Protein 7R31 (pdb70)

InterPro domains:
  IPR002187 Nitrogen regulatory protein PII [PF00543] (6-97)
  IPR011322 Nitrogen regulatory PII-like, alpha/beta [SSF54913] (4-104)
  IPR015867 Nitrogen regulatory protein PII/ATP phosphoribosyltransferase, C-terminal [G3DSA:3.30.70.120] (1-110)

Foldseek 3Di:
DKWKKKKKKWFLVCVVVLQVLLVVLVFPDKDKDFAADDDDPQQAPVGHDDPPDGRRIMMIITTGPDPVSSVSSVCVCCVVPVNRIDMDMDIDMDDDDDD/DKWKKKKKKWFLVCVVVLVVLCVVLVFPDKDKDFAADADDPQQALPGRDDPPRGRRIMMIITGGPDPVSSVSSVVCCCVVPVNRIDIDMDIDMDDDDDDD/DKWKKKKKKWFPVCVVVLQVLLVVLVFPDKDKDFDADDDDVQLPHCVGGMMMIITTGPDVVSSVSSVVCCCVVPVVRTDMDMDIDMDDDDADPQNQHDDDDVGPD

Structure (mmCIF, N/CA/C/O backbone):
data_7R31
#
_entry.id   7R31
#
_cell.length_a   73.190
_cell.length_b   73.190
_cell.length_c   89.010
_cell.angle_alpha   90.000
_cell.angle_beta   90.000
_cell.angle_gamma   90.000
#
_symmetry.space_group_name_H-M   'P 41'
#
loop_
_entity.id
_entity.type
_entity.pdbx_description
1 polymer 'Membrane-associated protein slr1513'
2 non-polymer "ADENOSINE-5'-TRIPHOSPHATE"
3 non-polymer 'SODIUM ION'
4 non-polymer 'CHLORIDE ION'
5 non-polymer 'PENTAETHYLENE GLYCOL'
6 water water
#
loop_
_atom_site.group_PDB
_atom_site.id
_atom_site.type_symbol
_atom_site.label_atom_id
_atom_site.label_alt_id
_atom_site.label_comp_id
_atom_site.label_asym_id
_atom_site.label_entity_id
_atom_site.label_seq_id
_atom_site.pdbx_PDB_ins_code
_atom_site.Cartn_x
_atom_site.Cartn_y
_atom_site.Cartn_z
_atom_site.occupancy
_atom_site.B_iso_or_equiv
_atom_site.auth_seq_id
_atom_site.auth_comp_id
_atom_site.auth_asym_id
_atom_site.auth_atom_id
_atom_site.pdbx_PDB_model_num
ATOM 1 N N . LYS A 1 3 ? -1.861 11.272 -3.376 1.00 55.68 3 LYS A N 1
ATOM 2 C CA . LYS A 1 3 ? -0.922 11.657 -4.508 1.00 56.94 3 LYS A CA 1
ATOM 3 C C . LYS A 1 3 ? -0.560 13.207 -4.450 1.00 53.80 3 LYS A C 1
ATOM 4 O O . LYS A 1 3 ? -1.495 14.093 -4.253 1.00 40.99 3 LYS A O 1
ATOM 6 N N . PRO A 1 4 ? 0.787 13.534 -4.553 1.00 52.82 4 PRO A N 1
ATOM 7 C CA . PRO A 1 4 ? 1.432 14.878 -4.231 1.00 51.26 4 PRO A CA 1
ATOM 8 C C . PRO A 1 4 ? 1.393 16.109 -5.187 1.00 46.50 4 PRO A C 1
ATOM 9 O O . PRO A 1 4 ? 2.433 16.514 -5.728 1.00 46.33 4 PRO A O 1
ATOM 13 N N . ALA A 1 5 ? 0.287 16.850 -5.221 1.00 32.86 5 ALA A N 1
ATOM 14 C CA . ALA A 1 5 ? -0.047 17.702 -6.312 1.00 30.46 5 ALA A CA 1
ATOM 15 C C . ALA A 1 5 ? 0.258 19.210 -6.124 1.00 28.09 5 ALA A C 1
ATOM 16 O O . ALA A 1 5 ? 0.562 19.701 -5.038 1.00 29.52 5 ALA A O 1
ATOM 18 N N . ASN A 1 6 ? 0.188 19.977 -7.197 1.00 26.85 6 ASN A N 1
ATOM 19 C CA . ASN A 1 6 ? 0.289 21.390 -7.146 1.00 24.74 6 ASN A CA 1
ATOM 20 C C . ASN A 1 6 ? -1.072 21.988 -7.154 1.00 22.74 6 ASN A C 1
ATOM 21 O O . ASN A 1 6 ? -1.883 21.633 -7.976 1.00 24.23 6 ASN A O 1
ATOM 26 N N . LYS A 1 7 ? -1.309 22.942 -6.281 1.00 20.59 7 LYS A N 1
ATOM 27 C CA . LYS A 1 7 ? -2.519 23.709 -6.349 1.00 19.48 7 LYS A CA 1
ATOM 28 C C . LYS A 1 7 ? -2.145 25.093 -6.818 1.00 19.47 7 LYS A C 1
ATOM 29 O O . LYS A 1 7 ? -1.508 25.904 -6.097 1.00 20.89 7 LYS A O 1
ATOM 35 N N . LEU A 1 8 ? -2.514 25.316 -8.067 1.00 18.13 8 LEU A N 1
ATOM 36 C CA . LEU A 1 8 ? -2.207 26.589 -8.704 1.00 16.88 8 LEU A CA 1
ATOM 37 C C . LEU A 1 8 ? -3.371 27.585 -8.380 1.00 16.26 8 LEU A C 1
ATOM 38 O O . LEU A 1 8 ? -4.537 27.231 -8.504 1.00 17.57 8 LEU A O 1
ATOM 43 N N . VAL A 1 9 ? -3.044 28.775 -7.932 1.00 16.52 9 VAL A N 1
ATOM 44 C CA . VAL A 1 9 ? -4.037 29.804 -7.589 1.00 16.20 9 VAL A CA 1
ATOM 45 C C . VAL A 1 9 ? -3.802 30.995 -8.475 1.00 17.64 9 VAL A C 1
ATOM 46 O O . VAL A 1 9 ? -2.685 31.553 -8.533 1.00 18.41 9 VAL A O 1
ATOM 50 N N . ILE A 1 10 ? -4.921 31.419 -9.102 1.00 17.90 10 ILE A N 1
ATOM 51 C CA . ILE A 1 10 ? -4.941 32.624 -9.974 1.00 16.92 10 ILE A CA 1
ATOM 52 C C . ILE A 1 10 ? -5.996 33.542 -9.407 1.00 16.85 10 ILE A C 1
ATOM 53 O O . ILE A 1 10 ? -7.191 33.221 -9.373 1.00 19.68 10 ILE A O 1
ATOM 58 N N . VAL A 1 11 ? -5.541 34.735 -8.951 1.00 17.83 11 VAL A N 1
ATOM 59 C CA . VAL A 1 11 ? -6.481 35.770 -8.562 1.00 17.46 11 VAL A CA 1
ATOM 60 C C . VAL A 1 11 ? -6.431 36.835 -9.596 1.00 18.76 11 VAL A C 1
ATOM 61 O O . VAL A 1 11 ? -5.368 37.381 -9.818 1.00 21.19 11 VAL A O 1
ATOM 65 N N . THR A 1 12 ? -7.551 37.161 -10.243 1.00 19.57 12 THR A N 1
ATOM 66 C CA . THR A 1 12 ? -7.467 38.167 -11.331 1.00 20.24 12 THR A CA 1
ATOM 67 C C . THR A 1 12 ? -8.843 38.802 -11.536 1.00 21.38 12 THR A C 1
ATOM 68 O O . THR A 1 12 ? -9.781 38.557 -10.769 1.00 21.65 12 THR A O 1
ATOM 72 N N . GLU A 1 13 ? -8.968 39.728 -12.477 1.00 22.00 13 GLU A N 1
ATOM 73 C CA . GLU A 1 13 ? -10.192 40.474 -12.656 1.00 22.86 13 GLU A CA 1
ATOM 74 C C . GLU A 1 13 ? -11.296 39.563 -13.158 1.00 23.72 13 GLU A C 1
ATOM 75 O O . GLU A 1 13 ? -11.048 38.659 -13.977 1.00 24.71 13 GLU A O 1
ATOM 81 N N . LYS A 1 14 ? -12.494 39.727 -12.574 1.00 25.62 14 LYS A N 1
ATOM 82 C CA . LYS A 1 14 ? -13.588 38.840 -12.854 1.00 29.54 14 LYS A CA 1
ATOM 83 C C . LYS A 1 14 ? -13.891 38.746 -14.354 1.00 30.05 14 LYS A C 1
ATOM 84 O O . LYS A 1 14 ? -14.390 37.715 -14.854 1.00 28.53 14 LYS A O 1
ATOM 90 N N . ILE A 1 15 ? -13.688 39.862 -15.074 1.00 31.39 15 ILE A N 1
ATOM 91 C CA . ILE A 1 15 ? -13.979 39.905 -16.504 1.00 32.87 15 ILE A CA 1
ATOM 92 C C . ILE A 1 15 ? -13.195 38.835 -17.287 1.00 29.75 15 ILE A C 1
ATOM 93 O O . ILE A 1 15 ? -13.626 38.435 -18.375 1.00 32.63 15 ILE A O 1
ATOM 98 N N . LEU A 1 16 ? -12.103 38.291 -16.735 1.00 27.87 16 LEU A N 1
ATOM 99 C CA . LEU A 1 16 ? -11.334 37.295 -17.468 1.00 26.20 16 LEU A CA 1
ATOM 100 C C . LEU A 1 16 ? -11.778 35.820 -17.207 1.00 27.66 16 LEU A C 1
ATOM 101 O O . LEU A 1 16 ? -11.157 34.893 -17.698 1.00 26.74 16 LEU A O 1
ATOM 106 N N . LEU A 1 17 ? -12.881 35.614 -16.481 1.00 29.76 17 LEU A N 1
ATOM 107 C CA . LEU A 1 17 ? -13.335 34.302 -16.149 1.00 26.51 17 LEU A CA 1
ATOM 108 C C . LEU A 1 17 ? -13.244 33.330 -17.344 1.00 27.01 17 LEU A C 1
ATOM 109 O O . LEU A 1 17 ? -12.586 32.324 -17.258 1.00 25.15 17 LEU A O 1
ATOM 114 N N . LYS A 1 18 ? -13.975 33.599 -18.417 1.00 27.18 18 LYS A N 1
ATOM 115 C CA . LYS A 1 18 ? -14.137 32.648 -19.536 1.00 30.98 18 LYS A CA 1
ATOM 116 C C . LYS A 1 18 ? -12.788 32.374 -20.245 1.00 28.96 18 LYS A C 1
ATOM 117 O O . LYS A 1 18 ? -12.465 31.246 -20.591 1.00 29.17 18 LYS A O 1
ATOM 123 N N . LYS A 1 19 ? -12.031 33.423 -20.415 1.00 28.45 19 LYS A N 1
ATOM 124 C CA . LYS A 1 19 ? -10.728 33.341 -21.080 1.00 30.55 19 LYS A CA 1
ATOM 125 C C . LYS A 1 19 ? -9.754 32.469 -20.282 1.00 27.65 19 LYS A C 1
ATOM 126 O O . LYS A 1 19 ? -9.069 31.593 -20.849 1.00 28.81 19 LYS A O 1
ATOM 132 N N . ILE A 1 20 ? -9.727 32.635 -18.963 1.00 25.56 20 ILE A N 1
ATOM 133 C CA . ILE A 1 20 ? -8.806 31.812 -18.149 1.00 23.29 20 ILE A CA 1
ATOM 134 C C . ILE A 1 20 ? -9.308 30.383 -18.078 1.00 23.42 20 ILE A C 1
ATOM 135 O O . ILE A 1 20 ? -8.496 29.456 -18.112 1.00 24.13 20 ILE A O 1
ATOM 140 N N . ALA A 1 21 ? -10.613 30.175 -17.970 1.00 22.83 21 ALA A N 1
ATOM 141 C CA . ALA A 1 21 ? -11.183 28.820 -17.969 1.00 23.57 21 ALA A CA 1
ATOM 142 C C . ALA A 1 21 ? -10.748 28.107 -19.253 1.00 26.56 21 ALA A C 1
ATOM 143 O O . ALA A 1 21 ? -10.388 26.953 -19.227 1.00 26.50 21 ALA A O 1
ATOM 145 N N . LYS A 1 22 ? -10.649 28.850 -20.370 1.00 26.95 22 LYS A N 1
ATOM 146 C CA . LYS A 1 22 ? -10.302 28.175 -21.606 1.00 29.52 22 LYS A CA 1
ATOM 147 C C . LYS A 1 22 ? -8.820 27.795 -21.563 1.00 26.04 22 LYS A C 1
ATOM 148 O O . LYS A 1 22 ? -8.482 26.709 -21.979 1.00 26.35 22 LYS A O 1
ATOM 154 N N . ILE A 1 23 ? -7.977 28.687 -21.048 1.00 25.19 23 ILE A N 1
ATOM 155 C CA . ILE A 1 23 ? -6.584 28.394 -20.879 1.00 22.62 23 ILE A CA 1
ATOM 156 C C . ILE A 1 23 ? -6.406 27.108 -19.989 1.00 24.60 23 ILE A C 1
ATOM 157 O O . ILE A 1 23 ? -5.579 26.183 -20.286 1.00 22.89 23 ILE A O 1
ATOM 162 N N . ILE A 1 24 ? -7.142 27.078 -18.889 1.00 23.13 24 ILE A N 1
ATOM 163 C CA . ILE A 1 24 ? -7.054 25.930 -17.990 1.00 23.08 24 ILE A CA 1
ATOM 164 C C . ILE A 1 24 ? -7.464 24.658 -18.745 1.00 25.54 24 ILE A C 1
ATOM 165 O O . ILE A 1 24 ? -6.793 23.611 -18.695 1.00 25.35 24 ILE A O 1
ATOM 170 N N . ASP A 1 25 ? -8.584 24.693 -19.445 1.00 26.36 25 ASP A N 1
ATOM 171 C CA . ASP A 1 25 ? -9.019 23.510 -20.207 1.00 27.65 25 ASP A CA 1
ATOM 172 C C . ASP A 1 25 ? -8.026 23.085 -21.278 1.00 28.88 25 ASP A C 1
ATOM 173 O O . ASP A 1 25 ? -7.713 21.915 -21.422 1.00 29.79 25 ASP A O 1
ATOM 178 N N . GLU A 1 26 ? -7.451 24.054 -21.998 1.00 27.69 26 GLU A N 1
ATOM 179 C CA . GLU A 1 26 ? -6.444 23.694 -23.034 1.00 28.64 26 GLU A CA 1
ATOM 180 C C . GLU A 1 26 ? -5.151 23.114 -22.492 1.00 28.85 26 GLU A C 1
ATOM 181 O O . GLU A 1 26 ? -4.416 22.448 -23.239 1.00 30.48 26 GLU A O 1
ATOM 187 N N . SER A 1 27 ? -4.837 23.376 -21.232 1.00 25.72 27 SER A N 1
ATOM 188 C CA . SER A 1 27 ? -3.616 22.809 -20.584 1.00 26.75 27 SER A CA 1
ATOM 189 C C . SER A 1 27 ? -3.743 21.367 -20.273 1.00 28.52 27 SER A C 1
ATOM 190 O O . SER A 1 27 ? -2.750 20.727 -19.971 1.00 27.94 27 SER A O 1
ATOM 193 N N . GLY A 1 28 ? -4.944 20.804 -20.377 1.00 26.51 28 GLY A N 1
ATOM 194 C CA . GLY A 1 28 ? -5.171 19.390 -19.973 1.00 27.29 28 GLY A CA 1
ATOM 195 C C . GLY A 1 28 ? -5.523 19.216 -18.485 1.00 26.06 28 GLY A C 1
ATOM 196 O O . GLY A 1 28 ? -5.789 18.077 -18.067 1.00 27.33 28 GLY A O 1
ATOM 197 N N . ALA A 1 29 ? -5.734 20.312 -17.752 1.00 24.72 29 ALA A N 1
ATOM 198 C CA . ALA A 1 29 ? -6.144 20.214 -16.307 1.00 23.68 29 ALA A CA 1
ATOM 199 C C . ALA A 1 29 ? -7.490 19.569 -16.228 1.00 22.80 29 ALA A C 1
ATOM 200 O O . ALA A 1 29 ? -8.314 19.822 -17.102 1.00 24.57 29 ALA A O 1
ATOM 202 N N . LYS A 1 30 ? -7.694 18.721 -15.223 1.00 22.67 30 LYS A N 1
ATOM 203 C CA . LYS A 1 30 ? -8.875 17.936 -15.149 1.00 25.84 30 LYS A CA 1
ATOM 204 C C . LYS A 1 30 ? -10.081 18.736 -14.593 1.00 24.83 30 LYS A C 1
ATOM 205 O O . LYS A 1 30 ? -11.238 18.298 -14.707 1.00 28.33 30 LYS A O 1
ATOM 211 N N . GLY A 1 31 ? -9.828 19.885 -14.018 1.00 22.40 31 GLY A N 1
ATOM 212 C CA . GLY A 1 31 ? -10.880 20.736 -13.498 1.00 23.25 31 GLY A CA 1
ATOM 213 C C . GLY A 1 31 ? -10.345 21.954 -12.857 1.00 20.70 31 GLY A C 1
ATOM 214 O O . GLY A 1 31 ? -9.163 22.237 -12.907 1.00 21.77 31 GLY A O 1
ATOM 215 N N . TYR A 1 32 ? -11.252 22.722 -12.271 1.00 20.49 32 TYR A N 1
ATOM 216 C CA . TYR A 1 32 ? -10.873 23.931 -11.537 1.00 20.72 32 TYR A CA 1
ATOM 217 C C . TYR A 1 32 ? -12.052 24.294 -10.606 1.00 19.55 32 TYR A C 1
ATOM 218 O O . TYR A 1 32 ? -13.176 23.939 -10.849 1.00 21.39 32 TYR A O 1
ATOM 227 N N . THR A 1 33 ? -11.732 25.083 -9.566 1.00 19.03 33 THR A N 1
ATOM 228 C CA . THR A 1 33 ? -12.647 25.643 -8.648 1.00 20.14 33 THR A CA 1
ATOM 229 C C . THR A 1 33 ? -12.531 27.173 -8.713 1.00 19.91 33 THR A C 1
ATOM 230 O O . THR A 1 33 ? -11.406 27.683 -8.806 1.00 22.19 33 THR A O 1
ATOM 234 N N . VAL A 1 34 ? -13.640 27.907 -8.775 1.00 20.24 34 VAL A N 1
ATOM 235 C CA . VAL A 1 34 ? -13.532 29.367 -8.900 1.00 21.72 34 VAL A CA 1
ATOM 236 C C . VAL A 1 34 ? -14.510 30.035 -7.904 1.00 21.09 34 VAL A C 1
ATOM 237 O O . VAL A 1 34 ? -15.561 29.524 -7.624 1.00 21.71 34 VAL A O 1
ATOM 241 N N . MET A 1 35 ? -13.992 31.095 -7.279 1.00 23.77 35 MET A N 1
ATOM 242 C CA . MET A 1 35 ? -14.675 31.805 -6.139 1.00 23.91 35 MET A CA 1
ATOM 243 C C . MET A 1 35 ? -14.676 33.320 -6.642 1.00 21.81 35 MET A C 1
ATOM 244 O O . MET A 1 35 ? -13.705 33.789 -7.238 1.00 22.67 35 MET A O 1
ATOM 249 N N . ASN A 1 36 ? -15.702 34.081 -6.279 1.00 22.44 36 ASN A N 1
ATOM 250 C CA . ASN A 1 36 ? -15.623 35.530 -6.273 1.00 22.52 36 ASN A CA 1
ATOM 251 C C . ASN A 1 36 ? -14.768 36.006 -5.087 1.00 23.52 36 ASN A C 1
ATOM 252 O O . ASN A 1 36 ? -14.888 35.462 -3.981 1.00 21.73 36 ASN A O 1
ATOM 257 N N . THR A 1 37 ? -14.023 37.095 -5.303 1.00 20.54 37 THR A N 1
ATOM 258 C CA . THR A 1 37 ? -13.310 37.678 -4.222 1.00 20.51 37 THR A CA 1
ATOM 259 C C . THR A 1 37 ? -13.354 39.227 -4.334 1.00 20.24 37 THR A C 1
ATOM 260 O O . THR A 1 37 ? -13.551 39.802 -5.431 1.00 20.72 37 THR A O 1
ATOM 264 N N . GLY A 1 38 ? -13.017 39.871 -3.235 1.00 19.14 38 GLY A N 1
ATOM 265 C CA . GLY A 1 38 ? -12.477 41.218 -3.266 1.00 21.35 38 GLY A CA 1
ATOM 266 C C . GLY A 1 38 ? -10.992 41.209 -3.034 1.00 19.89 38 GLY A C 1
ATOM 267 O O . GLY A 1 38 ? -10.320 40.168 -2.936 1.00 20.21 38 GLY A O 1
ATOM 268 N N . GLY A 1 39 ? -10.429 42.384 -2.888 1.00 21.12 39 GLY A N 1
ATOM 269 C CA . GLY A 1 39 ? -9.053 42.482 -2.785 1.00 21.36 39 GLY A CA 1
ATOM 270 C C . GLY A 1 39 ? -8.500 43.869 -2.968 1.00 22.92 39 GLY A C 1
ATOM 271 O O . GLY A 1 39 ? -9.217 44.851 -3.327 1.00 23.39 39 GLY A O 1
ATOM 272 N N . LYS A 1 40 ? -7.193 43.954 -2.700 1.00 20.94 40 LYS A N 1
ATOM 273 C CA . LYS A 1 40 ? -6.313 45.110 -2.967 1.00 23.16 40 LYS A CA 1
ATOM 274 C C . LYS A 1 40 ? -4.961 44.630 -3.365 1.00 20.28 40 LYS A C 1
ATOM 275 O O . LYS A 1 40 ? -4.471 43.609 -2.797 1.00 19.80 40 LYS A O 1
ATOM 281 N N . GLY A 1 41 ? -4.295 45.357 -4.279 1.00 21.06 41 GLY A N 1
ATOM 282 C CA . GLY A 1 41 ? -2.937 45.090 -4.612 1.00 21.03 41 GLY A CA 1
ATOM 283 C C . GLY A 1 41 ? -2.092 46.319 -4.746 1.00 22.83 41 GLY A C 1
ATOM 284 O O . GLY A 1 41 ? -2.606 47.452 -4.524 1.00 24.58 41 GLY A O 1
ATOM 285 N N . SER A 1 42 ? -0.827 46.104 -5.067 1.00 23.33 42 SER A N 1
ATOM 286 C CA . SER A 1 42 ? 0.079 47.218 -5.242 1.00 25.06 42 SER A CA 1
ATOM 287 C C . SER A 1 42 ? 0.612 47.412 -6.650 1.00 26.43 42 SER A C 1
ATOM 288 O O . SER A 1 42 ? 1.357 48.405 -6.866 1.00 27.34 42 SER A O 1
ATOM 291 N N . ARG A 1 43 ? 0.227 46.612 -7.643 1.00 24.36 43 ARG A N 1
ATOM 292 C CA . ARG A 1 43 ? 0.654 46.865 -9.041 1.00 25.70 43 ARG A CA 1
ATOM 293 C C . ARG A 1 43 ? -0.058 48.084 -9.598 1.00 27.31 43 ARG A C 1
ATOM 294 O O . ARG A 1 43 ? 0.498 48.776 -10.440 1.00 26.67 43 ARG A O 1
ATOM 302 N N . ASN A 1 44 ? -1.270 48.366 -9.127 1.00 25.53 44 ASN A N 1
ATOM 303 C CA . ASN A 1 44 ? -2.017 49.574 -9.614 1.00 27.23 44 ASN A CA 1
ATOM 304 C C . ASN A 1 44 ? -2.098 49.592 -11.144 1.00 29.27 44 ASN A C 1
ATOM 305 O O . ASN A 1 44 ? -1.868 50.612 -11.819 1.00 30.50 44 ASN A O 1
ATOM 310 N N . VAL A 1 45 ? -2.491 48.442 -11.663 1.00 27.00 45 VAL A N 1
ATOM 311 C CA . VAL A 1 45 ? -2.746 48.245 -13.046 1.00 27.27 45 VAL A CA 1
ATOM 312 C C . VAL A 1 45 ? -4.245 48.257 -13.389 1.00 26.38 45 VAL A C 1
ATOM 313 O O . VAL A 1 45 ? -4.593 48.498 -14.529 1.00 29.40 45 VAL A O 1
ATOM 317 N N . ARG A 1 46 ? -5.124 47.916 -12.426 1.00 28.32 46 ARG A N 1
ATOM 318 C CA . ARG A 1 46 ? -6.535 47.675 -12.763 1.00 26.93 46 ARG A CA 1
ATOM 319 C C . ARG A 1 46 ? -7.029 49.009 -13.430 1.00 28.69 46 ARG A C 1
ATOM 320 O O . ARG A 1 46 ? -6.878 50.058 -12.836 1.00 30.23 46 ARG A O 1
ATOM 328 N N . SER A 1 47 ? -7.668 48.910 -14.586 1.00 29.59 47 SER A N 1
ATOM 329 C CA . SER A 1 47 ? -8.063 50.081 -15.328 1.00 33.83 47 SER A CA 1
ATOM 330 C C . SER A 1 47 ? -9.080 50.968 -14.565 1.00 35.25 47 SER A C 1
ATOM 331 O O . SER A 1 47 ? -9.091 52.162 -14.713 1.00 39.92 47 SER A O 1
ATOM 334 N N . SER A 1 48 ? -9.886 50.374 -13.694 1.00 36.68 48 SER A N 1
ATOM 335 C CA . SER A 1 48 ? -10.961 51.057 -12.969 1.00 37.50 48 SER A CA 1
ATOM 336 C C . SER A 1 48 ? -10.535 51.470 -11.552 1.00 39.57 48 SER A C 1
ATOM 337 O O . SER A 1 48 ? -11.370 51.987 -10.775 1.00 42.67 48 SER A O 1
ATOM 340 N N . GLY A 1 49 ? -9.254 51.284 -11.228 1.00 37.66 49 GLY A N 1
ATOM 341 C CA . GLY A 1 49 ? -8.708 51.631 -9.915 1.00 39.16 49 GLY A CA 1
ATOM 342 C C . GLY A 1 49 ? -8.957 50.571 -8.854 1.00 36.92 49 GLY A C 1
ATOM 343 O O . GLY A 1 49 ? -9.593 49.539 -9.088 1.00 36.24 49 GLY A O 1
ATOM 344 N N . GLN A 1 50 ? -8.547 50.866 -7.631 1.00 34.64 50 GLN A N 1
ATOM 345 C CA . GLN A 1 50 ? -8.770 49.921 -6.564 1.00 32.91 50 GLN A CA 1
ATOM 346 C C . GLN A 1 50 ? -10.258 49.677 -6.334 1.00 32.69 50 GLN A C 1
ATOM 347 O O . GLN A 1 50 ? -11.028 50.647 -6.252 1.00 33.61 50 GLN A O 1
ATOM 353 N N . PRO A 1 51 ? -10.667 48.423 -6.136 1.00 31.07 51 PRO A N 1
ATOM 354 C CA . PRO A 1 51 ? -12.059 48.107 -5.757 1.00 33.75 51 PRO A CA 1
ATOM 355 C C . PRO A 1 51 ? -12.477 48.638 -4.430 1.00 34.22 51 PRO A C 1
ATOM 356 O O . PRO A 1 51 ? -11.621 48.810 -3.565 1.00 32.73 51 PRO A O 1
ATOM 360 N N . ASN A 1 52 ? -13.801 48.818 -4.249 1.00 36.32 52 ASN A N 1
ATOM 361 C CA . ASN A 1 52 ? -14.368 49.250 -2.979 1.00 38.31 52 ASN A CA 1
ATOM 362 C C . ASN A 1 52 ? -14.025 48.140 -1.971 1.00 33.37 52 ASN A C 1
ATOM 363 O O . ASN A 1 52 ? -14.045 46.951 -2.291 1.00 32.52 52 ASN A O 1
ATOM 368 N N . THR A 1 53 ? -13.724 48.535 -0.734 1.00 36.58 53 THR A N 1
ATOM 369 C CA . THR A 1 53 ? -13.383 47.546 0.294 1.00 35.57 53 THR A CA 1
ATOM 370 C C . THR A 1 53 ? -14.562 46.557 0.425 1.00 35.17 53 THR A C 1
ATOM 371 O O . THR A 1 53 ? -14.329 45.412 0.670 1.00 33.41 53 THR A O 1
ATOM 375 N N . SER A 1 54 ? -15.813 46.976 0.208 1.00 35.87 54 SER A N 1
ATOM 376 C CA . SER A 1 54 ? -16.956 46.086 0.389 1.00 37.83 54 SER A CA 1
ATOM 377 C C . SER A 1 54 ? -17.245 45.249 -0.862 1.00 34.06 54 SER A C 1
ATOM 378 O O . SER A 1 54 ? -18.175 44.410 -0.830 1.00 36.28 54 SER A O 1
ATOM 381 N N . ASP A 1 55 ? -16.530 45.456 -1.972 1.00 30.89 55 ASP A N 1
ATOM 382 C CA . ASP A 1 55 ? -16.870 44.740 -3.203 1.00 31.75 55 ASP A CA 1
ATOM 383 C C . ASP A 1 55 ? -16.135 43.381 -3.211 1.00 29.49 55 ASP A C 1
ATOM 384 O O . ASP A 1 55 ? -14.930 43.324 -3.401 1.00 29.01 55 ASP A O 1
ATOM 389 N N . ILE A 1 56 ? -16.909 42.334 -2.899 1.00 29.70 56 ILE A N 1
ATOM 390 C CA . ILE A 1 56 ? -16.353 40.998 -2.823 1.00 28.70 56 ILE A CA 1
ATOM 391 C C . ILE A 1 56 ? -16.632 40.205 -4.153 1.00 29.92 56 ILE A C 1
ATOM 392 O O . ILE A 1 56 ? -16.608 38.979 -4.207 1.00 29.72 56 ILE A O 1
ATOM 397 N N . GLU A 1 57 ? -16.749 40.935 -5.259 1.00 30.00 57 GLU A N 1
ATOM 398 C CA . GLU A 1 57 ? -16.871 40.356 -6.585 1.00 30.46 57 GLU A CA 1
ATOM 399 C C . GLU A 1 57 ? -16.056 41.086 -7.625 1.00 30.87 57 GLU A C 1
ATOM 400 O O . GLU A 1 57 ? -16.321 40.878 -8.830 1.00 34.95 57 GLU A O 1
ATOM 406 N N . ALA A 1 58 ? -15.058 41.898 -7.235 1.00 28.02 58 ALA A N 1
ATOM 407 C CA . ALA A 1 58 ? -14.115 42.506 -8.184 1.00 27.97 58 ALA A CA 1
ATOM 408 C C . ALA A 1 58 ? -13.209 41.542 -8.919 1.00 25.17 58 ALA A C 1
ATOM 409 O O . ALA A 1 58 ? -12.797 41.703 -10.081 1.00 24.36 58 ALA A O 1
ATOM 411 N N . ASN A 1 59 ? -12.886 40.472 -8.217 1.00 22.24 59 ASN A N 1
ATOM 412 C CA . ASN A 1 59 ? -11.978 39.483 -8.684 1.00 21.34 59 ASN A CA 1
ATOM 413 C C . ASN A 1 59 ? -12.622 38.108 -8.760 1.00 19.72 59 ASN A C 1
ATOM 414 O O . ASN A 1 59 ? -13.666 37.838 -8.127 1.00 21.19 59 ASN A O 1
ATOM 419 N N . ILE A 1 60 ? -11.953 37.226 -9.517 1.00 22.52 60 ILE A N 1
ATOM 420 C CA . ILE A 1 60 ? -12.178 35.781 -9.359 1.00 21.80 60 ILE A CA 1
ATOM 421 C C . ILE A 1 60 ? -10.897 35.126 -8.891 1.00 21.47 60 ILE A C 1
ATOM 422 O O . ILE A 1 60 ? -9.784 35.605 -9.207 1.00 21.05 60 ILE A O 1
ATOM 427 N N . LYS A 1 61 ? -11.012 34.041 -8.113 1.00 20.28 61 LYS A N 1
ATOM 428 C CA . LYS A 1 61 ? -9.910 33.232 -7.704 1.00 18.36 61 LYS A CA 1
ATOM 429 C C . LYS A 1 61 ? -10.160 31.805 -8.246 1.00 20.26 61 LYS A C 1
ATOM 430 O O . LYS A 1 61 ? -11.143 31.228 -7.855 1.00 22.88 61 LYS A O 1
ATOM 436 N N . PHE A 1 62 ? -9.274 31.357 -9.095 1.00 18.92 62 PHE A N 1
ATOM 437 C CA . PHE A 1 62 ? -9.229 29.959 -9.541 1.00 18.53 62 PHE A CA 1
ATOM 438 C C . PHE A 1 62 ? -8.281 29.164 -8.675 1.00 17.19 62 PHE A C 1
ATOM 439 O O . PHE A 1 62 ? -7.183 29.676 -8.350 1.00 18.15 62 PHE A O 1
ATOM 447 N N . GLU A 1 63 ? -8.661 27.921 -8.343 1.00 17.59 63 GLU A N 1
ATOM 448 C CA . GLU A 1 63 ? -7.804 26.935 -7.755 1.00 18.62 63 GLU A CA 1
ATOM 449 C C . GLU A 1 63 ? -7.831 25.741 -8.696 1.00 18.95 63 GLU A C 1
ATOM 450 O O . GLU A 1 63 ? -8.901 25.190 -9.020 1.00 21.38 63 GLU A O 1
ATOM 456 N N . ILE A 1 64 ? -6.637 25.354 -9.130 1.00 18.28 64 ILE A N 1
ATOM 457 C CA . ILE A 1 64 ? -6.514 24.280 -10.108 1.00 19.54 64 ILE A CA 1
ATOM 458 C C . ILE A 1 64 ? -5.549 23.282 -9.531 1.00 19.55 64 ILE A C 1
ATOM 459 O O . ILE A 1 64 ? -4.331 23.573 -9.399 1.00 19.48 64 ILE A O 1
ATOM 464 N N . LEU A 1 65 ? -5.970 22.076 -9.256 1.00 18.68 65 LEU A N 1
ATOM 465 C CA . LEU A 1 65 ? -5.090 20.970 -8.815 1.00 20.67 65 LEU A CA 1
ATOM 466 C C . LEU A 1 65 ? -4.564 20.364 -10.080 1.00 22.75 65 LEU A C 1
ATOM 467 O O . LEU A 1 65 ? -5.337 19.788 -10.873 1.00 21.23 65 LEU A O 1
ATOM 472 N N . THR A 1 66 ? -3.259 20.466 -10.314 1.00 24.49 66 THR A N 1
ATOM 473 C CA . THR A 1 66 ? -2.750 20.049 -11.636 1.00 28.00 66 THR A CA 1
ATOM 474 C C . THR A 1 66 ? -2.106 18.709 -11.533 1.00 30.80 66 THR A C 1
ATOM 475 O O . THR A 1 66 ? -1.634 18.349 -10.447 1.00 27.92 66 THR A O 1
ATOM 479 N N . GLU A 1 67 ? -2.021 18.045 -12.698 1.00 32.71 67 GLU A N 1
ATOM 480 C CA . GLU A 1 67 ? -1.344 16.734 -12.884 1.00 39.25 67 GLU A CA 1
ATOM 481 C C . GLU A 1 67 ? 0.150 16.772 -12.606 1.00 35.79 67 GLU A C 1
ATOM 482 O O . GLU A 1 67 ? 0.674 15.924 -11.983 1.00 38.46 67 GLU A O 1
ATOM 488 N N . THR A 1 68 ? 0.790 17.841 -12.998 1.00 29.70 68 THR A N 1
ATOM 489 C CA . THR A 1 68 ? 2.203 18.046 -12.834 1.00 27.86 68 THR A CA 1
ATOM 490 C C . THR A 1 68 ? 2.483 19.509 -12.554 1.00 25.44 68 THR A C 1
ATOM 491 O O . THR A 1 68 ? 1.682 20.401 -12.751 1.00 22.65 68 THR A O 1
ATOM 495 N N . ARG A 1 69 ? 3.715 19.757 -12.162 1.00 24.69 69 ARG A N 1
ATOM 496 C CA . ARG A 1 69 ? 4.214 21.160 -12.038 1.00 22.72 69 ARG A CA 1
ATOM 497 C C . ARG A 1 69 ? 4.246 21.818 -13.405 1.00 22.54 69 ARG A C 1
ATOM 498 O O . ARG A 1 69 ? 3.916 22.973 -13.486 1.00 22.65 69 ARG A O 1
ATOM 506 N N . GLU A 1 70 ? 4.553 21.039 -14.452 1.00 23.24 70 GLU A N 1
ATOM 507 C CA . GLU A 1 70 ? 4.616 21.577 -15.855 1.00 24.70 70 GLU A CA 1
ATOM 508 C C . GLU A 1 70 ? 3.275 22.140 -16.296 1.00 23.97 70 GLU A C 1
ATOM 509 O O . GLU A 1 70 ? 3.226 23.163 -16.945 1.00 23.47 70 GLU A O 1
ATOM 515 N N . MET A 1 71 ? 2.195 21.459 -15.915 1.00 22.47 71 MET A N 1
ATOM 516 C CA . MET A 1 71 ? 0.857 21.902 -16.302 1.00 21.83 71 MET A CA 1
ATOM 517 C C . MET A 1 71 ? 0.515 23.183 -15.574 1.00 21.00 71 MET A C 1
ATOM 518 O O . MET A 1 71 ? -0.080 24.090 -16.153 1.00 21.12 71 MET A O 1
ATOM 523 N N . ALA A 1 72 ? 0.824 23.296 -14.275 1.00 19.72 72 ALA A N 1
ATOM 524 C CA . ALA A 1 72 ? 0.580 24.470 -13.516 1.00 19.02 72 ALA A CA 1
ATOM 525 C C . ALA A 1 72 ? 1.325 25.682 -14.137 1.00 20.64 72 ALA A C 1
ATOM 526 O O . ALA A 1 72 ? 0.811 26.765 -14.271 1.00 20.98 72 ALA A O 1
ATOM 528 N N . GLU A 1 73 ? 2.561 25.456 -14.453 1.00 20.50 73 GLU A N 1
ATOM 529 C CA . GLU A 1 73 ? 3.410 26.470 -15.077 1.00 22.81 73 GLU A CA 1
ATOM 530 C C . GLU A 1 73 ? 2.890 26.915 -16.431 1.00 22.98 73 GLU A C 1
ATOM 531 O O . GLU A 1 73 ? 2.961 28.148 -16.726 1.00 22.71 73 GLU A O 1
ATOM 537 N N . GLU A 1 74 ? 2.328 25.972 -17.229 1.00 22.24 74 GLU A N 1
ATOM 538 C CA . GLU A 1 74 ? 1.813 26.328 -18.544 1.00 23.03 74 GLU A CA 1
ATOM 539 C C . GLU A 1 74 ? 0.649 27.305 -18.373 1.00 22.42 74 GLU A C 1
ATOM 540 O O . GLU A 1 74 ? 0.614 28.377 -19.005 1.00 23.89 74 GLU A O 1
ATOM 546 N N . ILE A 1 75 ? -0.251 26.963 -17.449 1.00 20.11 75 ILE A N 1
ATOM 547 C CA . ILE A 1 75 ? -1.406 27.811 -17.218 1.00 20.00 75 ILE A CA 1
ATOM 548 C C . ILE A 1 75 ? -0.900 29.165 -16.757 1.00 19.19 75 ILE A C 1
ATOM 549 O O . ILE A 1 75 ? -1.397 30.203 -17.219 1.00 19.46 75 ILE A O 1
ATOM 554 N N . ALA A 1 76 ? -0.057 29.211 -15.729 1.00 19.44 76 ALA A N 1
ATOM 555 C CA . ALA A 1 76 ? 0.424 30.461 -15.137 1.00 19.22 76 ALA A CA 1
ATOM 556 C C . ALA A 1 76 ? 1.071 31.353 -16.182 1.00 19.71 76 ALA A C 1
ATOM 557 O O . ALA A 1 76 ? 0.750 32.534 -16.251 1.00 20.82 76 ALA A O 1
ATOM 559 N N . ASP A 1 77 ? 1.995 30.764 -16.958 1.00 19.76 77 ASP A N 1
ATOM 560 C CA . ASP A 1 77 ? 2.726 31.527 -17.935 1.00 19.76 77 ASP A CA 1
ATOM 561 C C . ASP A 1 77 ? 1.736 32.059 -18.967 1.00 21.76 77 ASP A C 1
ATOM 562 O O . ASP A 1 77 ? 1.829 33.249 -19.356 1.00 22.59 77 ASP A O 1
ATOM 567 N N . ARG A 1 78 ? 0.824 31.255 -19.433 1.00 20.34 78 ARG A N 1
ATOM 568 C CA . ARG A 1 78 ? -0.150 31.712 -20.429 1.00 20.91 78 ARG A CA 1
ATOM 569 C C . ARG A 1 78 ? -0.943 32.953 -19.882 1.00 21.02 78 ARG A C 1
ATOM 570 O O . ARG A 1 78 ? -1.205 33.891 -20.647 1.00 23.21 78 ARG A O 1
ATOM 578 N N . VAL A 1 79 ? -1.382 32.871 -18.648 1.00 19.72 79 VAL A N 1
ATOM 579 C CA . VAL A 1 79 ? -2.282 33.895 -18.116 1.00 19.55 79 VAL A CA 1
ATOM 580 C C . VAL A 1 79 ? -1.481 35.162 -18.009 1.00 19.97 79 VAL A C 1
ATOM 581 O O . VAL A 1 79 ? -1.918 36.234 -18.427 1.00 20.80 79 VAL A O 1
ATOM 585 N N . ALA A 1 80 ? -0.306 35.087 -17.354 1.00 19.62 80 ALA A N 1
ATOM 586 C CA . ALA A 1 80 ? 0.468 36.283 -17.091 1.00 20.22 80 ALA A CA 1
ATOM 587 C C . ALA A 1 80 ? 0.939 36.969 -18.324 1.00 20.45 80 ALA A C 1
ATOM 588 O O . ALA A 1 80 ? 0.752 38.203 -18.444 1.00 23.01 80 ALA A O 1
ATOM 590 N N . VAL A 1 81 ? 1.466 36.191 -19.242 1.00 21.72 81 VAL A N 1
ATOM 591 C CA . VAL A 1 81 ? 2.045 36.745 -20.448 1.00 23.24 81 VAL A CA 1
ATOM 592 C C . VAL A 1 81 ? 0.974 37.415 -21.261 1.00 23.35 81 VAL A C 1
ATOM 593 O O . VAL A 1 81 ? 1.237 38.401 -21.864 1.00 27.53 81 VAL A O 1
ATOM 597 N N . LYS A 1 82 ? -0.190 36.816 -21.354 1.00 23.67 82 LYS A N 1
ATOM 598 C CA . LYS A 1 82 ? -1.257 37.327 -22.228 1.00 24.89 82 LYS A CA 1
ATOM 599 C C . LYS A 1 82 ? -1.939 38.527 -21.524 1.00 25.48 82 LYS A C 1
ATOM 600 O O . LYS A 1 82 ? -2.376 39.427 -22.239 1.00 27.70 82 LYS A O 1
ATOM 606 N N . TYR A 1 83 ? -2.120 38.506 -20.209 1.00 22.02 83 TYR A N 1
ATOM 607 C CA . TYR A 1 83 ? -3.024 39.479 -19.541 1.00 22.75 83 TYR A CA 1
ATOM 608 C C . TYR A 1 83 ? -2.437 40.411 -18.498 1.00 23.12 83 TYR A C 1
ATOM 609 O O . TYR A 1 83 ? -3.007 41.469 -18.268 1.00 24.46 83 TYR A O 1
ATOM 618 N N . PHE A 1 84 ? -1.309 40.120 -17.880 1.00 22.16 84 PHE A N 1
ATOM 619 C CA . PHE A 1 84 ? -0.905 40.912 -16.680 1.00 22.02 84 PHE A CA 1
ATOM 620 C C . PHE A 1 84 ? -0.314 42.300 -16.985 1.00 23.99 84 PHE A C 1
ATOM 621 O O . PHE A 1 84 ? -0.238 43.131 -16.066 1.00 23.27 84 PHE A O 1
ATOM 629 N N . ASN A 1 85 ? -0.044 42.612 -18.235 1.00 26.19 85 ASN A N 1
ATOM 630 C CA . ASN A 1 85 ? 0.322 43.980 -18.533 1.00 25.67 85 ASN A CA 1
ATOM 631 C C . ASN A 1 85 ? -0.859 44.902 -18.377 1.00 27.63 85 ASN A C 1
ATOM 632 O O . ASN A 1 85 ? -0.683 46.100 -18.056 1.00 31.18 85 ASN A O 1
ATOM 637 N N . ASP A 1 86 ? -2.031 44.394 -18.727 1.00 26.67 86 ASP A N 1
ATOM 638 C CA . ASP A 1 86 ? -3.288 45.138 -18.812 1.00 27.60 86 ASP A CA 1
ATOM 639 C C . ASP A 1 86 ? -4.302 44.925 -17.705 1.00 27.34 86 ASP A C 1
ATOM 640 O O . ASP A 1 86 ? -5.297 45.691 -17.589 1.00 27.35 86 ASP A O 1
ATOM 645 N N . TYR A 1 87 ? -4.151 43.825 -16.972 1.00 23.86 87 TYR A N 1
ATOM 646 C CA . TYR A 1 87 ? -5.115 43.393 -16.011 1.00 23.80 87 TYR A CA 1
ATOM 647 C C . TYR A 1 87 ? -4.402 43.069 -14.692 1.00 22.92 87 TYR A C 1
ATOM 648 O O . TYR A 1 87 ? -3.316 42.503 -14.673 1.00 22.54 87 TYR A O 1
ATOM 657 N N . ALA A 1 88 ? -5.089 43.374 -13.600 1.00 22.46 88 ALA A N 1
ATOM 658 C CA . ALA A 1 88 ? -4.681 43.023 -12.254 1.00 21.22 88 ALA A CA 1
ATOM 659 C C . ALA A 1 88 ? -4.707 41.515 -12.010 1.00 21.46 88 ALA A C 1
ATOM 660 O O . ALA A 1 88 ? -5.582 40.835 -12.594 1.00 21.44 88 ALA A O 1
ATOM 662 N N . GLY A 1 89 ? -3.761 41.030 -11.187 1.00 19.68 89 GLY A N 1
ATOM 663 C CA . GLY A 1 89 ? -3.809 39.657 -10.762 1.00 18.57 89 GLY A CA 1
ATOM 664 C C . GLY A 1 89 ? -2.483 39.190 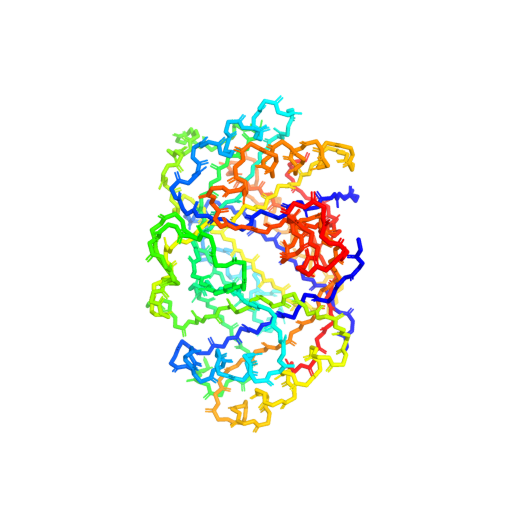-10.227 1.00 18.46 89 GLY A C 1
ATOM 665 O O . GLY A 1 89 ? -1.415 39.831 -10.466 1.00 21.34 89 GLY A O 1
ATOM 666 N N . ILE A 1 90 ? -2.550 38.061 -9.519 1.00 18.77 90 ILE A N 1
ATOM 667 C CA A ILE A 1 90 ? -1.383 37.439 -8.945 0.50 18.03 90 ILE A CA 1
ATOM 668 C CA B ILE A 1 90 ? -1.385 37.453 -8.939 0.50 18.32 90 ILE A CA 1
ATOM 669 C C . ILE A 1 90 ? -1.613 35.917 -9.127 1.00 18.27 90 ILE A C 1
ATOM 670 O O . ILE A 1 90 ? -2.748 35.474 -9.187 1.00 19.46 90 ILE A O 1
ATOM 679 N N . ILE A 1 91 ? -0.523 35.164 -9.199 1.00 17.15 91 ILE A N 1
ATOM 680 C CA . ILE A 1 91 ? -0.596 33.736 -9.384 1.00 17.33 91 ILE A CA 1
ATOM 681 C C . ILE A 1 91 ? 0.448 33.079 -8.489 1.00 17.80 91 ILE A C 1
ATOM 682 O O . ILE A 1 91 ? 1.602 33.515 -8.412 1.00 18.64 91 ILE A O 1
ATOM 687 N N . TYR A 1 92 ? 0.081 32.054 -7.778 1.00 17.23 92 TYR A N 1
ATOM 688 C CA . TYR A 1 92 ? 0.966 31.359 -6.871 1.00 18.40 92 TYR A CA 1
ATOM 689 C C . TYR A 1 92 ? 0.561 29.854 -6.809 1.00 18.06 92 TYR A C 1
ATOM 690 O O . TYR A 1 92 ? -0.489 29.511 -7.239 1.00 17.94 92 TYR A O 1
ATOM 699 N N . ILE A 1 93 ? 1.437 29.110 -6.215 1.00 19.31 93 ILE A N 1
ATOM 700 C CA . ILE A 1 93 ? 1.239 27.685 -6.049 1.00 22.47 93 ILE A CA 1
ATOM 701 C C . ILE A 1 93 ? 1.411 27.286 -4.572 1.00 24.22 93 ILE A C 1
ATOM 702 O O . ILE A 1 93 ? 2.360 27.725 -3.911 1.00 24.28 93 ILE A O 1
ATOM 707 N N . CYS A 1 94 ? 0.519 26.373 -4.135 1.00 27.23 94 CYS A N 1
ATOM 708 C CA . CYS A 1 94 ? 0.514 25.733 -2.774 1.00 28.54 94 CYS A CA 1
ATOM 709 C C . CYS A 1 94 ? 0.635 24.214 -3.024 1.00 29.73 94 CYS A C 1
ATOM 710 O O . CYS A 1 94 ? 0.292 23.732 -4.099 1.00 28.53 94 CYS A O 1
ATOM 713 N N . SER A 1 95 ? 1.226 23.444 -2.089 1.00 28.23 95 SER A N 1
ATOM 714 C CA . SER A 1 95 ? 1.432 22.004 -2.254 1.00 30.68 95 SER A CA 1
ATOM 715 C C . SER A 1 95 ? 0.211 21.400 -1.697 1.00 29.73 95 SER A C 1
ATOM 716 O O . SER A 1 95 ? -0.275 21.895 -0.660 1.00 33.90 95 SER A O 1
ATOM 719 N N . ALA A 1 96 ? -0.325 20.388 -2.377 1.00 28.48 96 ALA A N 1
ATOM 720 C CA . ALA A 1 96 ? -1.482 19.701 -1.852 1.00 27.79 96 ALA A CA 1
ATOM 721 C C . ALA A 1 96 ? -1.342 18.228 -2.022 1.00 30.64 96 ALA A C 1
ATOM 722 O O . ALA A 1 96 ? -0.724 17.755 -2.970 1.00 39.21 96 ALA A O 1
ATOM 724 N N . GLU A 1 97 ? -1.923 17.495 -1.137 1.00 26.55 97 GLU A N 1
ATOM 725 C CA . GLU A 1 97 ? -1.931 16.090 -1.288 1.00 28.85 97 GLU A CA 1
ATOM 726 C C . GLU A 1 97 ? -3.404 15.743 -1.564 1.00 30.01 97 GLU A C 1
ATOM 727 O O . GLU A 1 97 ? -4.232 15.938 -0.685 1.00 28.80 97 GLU A O 1
ATOM 733 N N . VAL A 1 98 ? -3.693 15.157 -2.720 1.00 29.40 98 VAL A N 1
ATOM 734 C CA . VAL A 1 98 ? -5.036 14.683 -3.029 1.00 30.30 98 VAL A CA 1
ATOM 735 C C . VAL A 1 98 ? -5.382 13.377 -2.379 1.00 30.44 98 VAL A C 1
ATOM 736 O O . VAL A 1 98 ? -4.666 12.344 -2.497 1.00 30.39 98 VAL A O 1
ATOM 740 N N . LEU A 1 99 ? -6.496 13.303 -1.621 1.00 29.91 99 LEU A N 1
ATOM 741 C CA . LEU A 1 99 ? -6.910 12.125 -1.013 1.00 31.52 99 LEU A CA 1
ATOM 742 C C . LEU A 1 99 ? -8.014 11.344 -1.794 1.00 31.11 99 LEU A C 1
ATOM 743 O O . LEU A 1 99 ? -8.015 10.128 -1.847 1.00 32.98 99 LEU A O 1
ATOM 748 N N . TYR A 1 100 ? -8.888 12.128 -2.446 1.00 29.29 100 TYR A N 1
ATOM 749 C CA . TYR A 1 100 ? -10.075 11.581 -3.159 1.00 30.63 100 TYR A CA 1
ATOM 750 C C . TYR A 1 100 ? -10.243 12.528 -4.326 1.00 31.45 100 TYR A C 1
ATOM 751 O O . TYR A 1 100 ? -10.345 13.714 -4.198 1.00 26.67 100 TYR A O 1
ATOM 760 N N . GLY A 1 101 ? -10.088 11.978 -5.522 1.00 38.99 101 GLY A N 1
ATOM 761 C CA . GLY A 1 101 ? -9.339 12.659 -6.589 1.00 43.26 101 GLY A CA 1
ATOM 762 C C . GLY A 1 101 ? -9.631 12.053 -7.953 1.00 48.88 101 GLY A C 1
ATOM 763 O O . GLY A 1 101 ? -10.389 12.667 -8.712 1.00 53.41 101 GLY A O 1
ATOM 764 N N . LYS B 1 3 ? 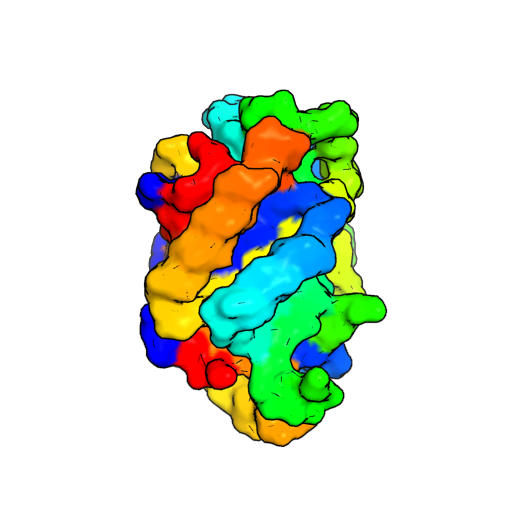9.082 32.628 -6.233 1.00 41.80 3 LYS B N 1
ATOM 765 C CA . LYS B 1 3 ? 9.616 33.106 -4.903 1.00 43.77 3 LYS B CA 1
ATOM 766 C C . LYS B 1 3 ? 8.761 32.582 -3.730 1.00 39.15 3 LYS B C 1
ATOM 767 O O . LYS B 1 3 ? 7.551 32.886 -3.694 1.00 32.94 3 LYS B O 1
ATOM 769 N N . PRO B 1 4 ? 9.406 31.919 -2.696 1.00 39.82 4 PRO B N 1
ATOM 770 C CA . PRO B 1 4 ? 8.559 31.409 -1.595 1.00 41.22 4 PRO B CA 1
ATOM 771 C C . PRO B 1 4 ? 7.943 32.564 -0.766 1.00 40.41 4 PRO B C 1
ATOM 772 O O . PRO B 1 4 ? 8.484 33.703 -0.714 1.00 40.35 4 PRO B O 1
ATOM 776 N N . ALA B 1 5 ? 6.760 32.323 -0.248 1.00 30.18 5 ALA B N 1
ATOM 777 C CA . ALA B 1 5 ? 6.139 33.333 0.495 1.00 28.48 5 ALA B CA 1
ATOM 778 C C . ALA B 1 5 ? 5.245 32.730 1.547 1.00 27.54 5 ALA B C 1
ATOM 779 O O . ALA B 1 5 ? 4.862 31.571 1.512 1.00 30.11 5 ALA B O 1
ATOM 781 N N . ASN B 1 6 ? 4.953 33.519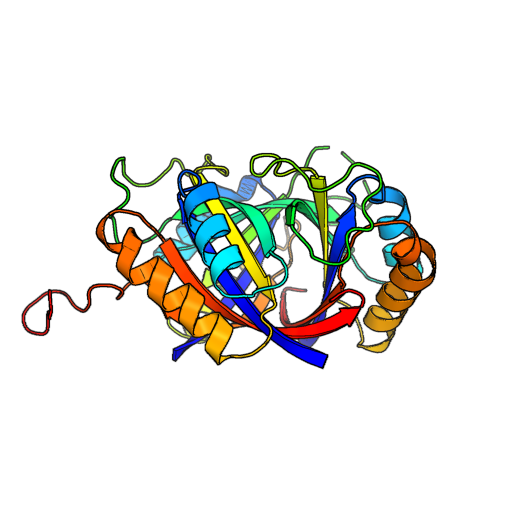 2.560 1.00 24.38 6 ASN B N 1
ATOM 782 C CA . ASN B 1 6 ? 3.989 33.154 3.545 1.00 24.91 6 ASN B CA 1
ATOM 783 C C . ASN B 1 6 ? 2.621 33.631 3.085 1.00 24.53 6 ASN B C 1
ATOM 784 O O . ASN B 1 6 ? 2.468 34.800 2.715 1.00 24.95 6 ASN B O 1
ATOM 789 N N . LYS B 1 7 ? 1.638 32.721 3.131 1.00 21.51 7 LYS B N 1
ATOM 790 C CA . LYS B 1 7 ? 0.239 33.061 2.867 1.00 20.43 7 LYS B CA 1
ATOM 791 C C . LYS B 1 7 ? -0.434 33.071 4.242 1.00 20.88 7 LYS B C 1
ATOM 792 O O . LYS B 1 7 ? -0.771 32.035 4.792 1.00 20.46 7 LYS B O 1
ATOM 798 N N . LEU B 1 8 ? -0.672 34.283 4.764 1.00 19.96 8 LEU B N 1
ATOM 799 C CA . LEU B 1 8 ? -1.417 34.469 6.011 1.00 18.74 8 LEU B CA 1
ATOM 800 C C . LEU B 1 8 ? -2.906 34.368 5.746 1.00 17.64 8 LEU B C 1
ATOM 801 O O . LEU B 1 8 ? -3.400 35.059 4.814 1.00 17.83 8 LEU B O 1
ATOM 806 N N . VAL B 1 9 ? -3.600 33.534 6.547 1.00 15.88 9 VAL B N 1
ATOM 807 C CA . VAL B 1 9 ? -5.046 33.417 6.390 1.00 14.73 9 VAL B CA 1
ATOM 808 C C . VAL B 1 9 ? -5.740 33.827 7.663 1.00 15.92 9 VAL B C 1
ATOM 809 O O . VAL B 1 9 ? -5.430 33.334 8.737 1.00 17.68 9 VAL B O 1
ATOM 813 N N . ILE B 1 10 ? -6.691 34.757 7.503 1.00 16.47 10 ILE B N 1
ATOM 814 C CA . ILE B 1 10 ? -7.470 35.273 8.668 1.00 17.13 10 ILE B CA 1
ATOM 815 C C . ILE B 1 10 ? -8.908 34.938 8.318 1.00 16.76 10 ILE B C 1
ATOM 816 O O . ILE B 1 10 ? -9.437 35.478 7.343 1.00 17.16 10 ILE B O 1
ATOM 821 N N . VAL B 1 11 ? -9.590 34.119 9.124 1.00 17.41 11 VAL B N 1
ATOM 822 C CA . VAL B 1 11 ? -11.000 33.888 8.928 1.00 16.47 11 VAL B CA 1
ATOM 823 C C . VAL B 1 11 ? -11.679 34.505 10.152 1.00 18.52 11 VAL B C 1
ATOM 824 O O . VAL B 1 11 ? -11.427 34.114 11.281 1.00 19.06 11 VAL B O 1
ATOM 828 N N . THR B 1 12 ? -12.594 35.456 9.921 1.00 18.32 12 THR B N 1
ATOM 829 C CA . THR B 1 12 ? -13.196 36.213 11.014 1.00 17.32 12 THR B CA 1
ATOM 830 C C . THR B 1 12 ? -14.531 36.770 10.588 1.00 18.10 12 THR B C 1
ATOM 831 O O . THR B 1 12 ? -15.072 36.523 9.507 1.00 18.82 12 THR B O 1
ATOM 835 N N . GLU B 1 13 ? -15.195 37.489 11.518 1.00 19.01 13 GLU B N 1
ATOM 836 C CA . GLU B 1 13 ? -16.472 38.019 11.237 1.00 20.36 13 GLU B CA 1
ATOM 837 C C . GLU B 1 13 ? -16.438 39.029 10.092 1.00 18.94 13 GLU B C 1
ATOM 838 O O . GLU B 1 13 ? -15.544 39.895 10.031 1.00 18.86 13 GLU B O 1
ATOM 844 N N . LYS B 1 14 ? -17.398 38.926 9.179 1.00 18.87 14 LYS B N 1
ATOM 845 C CA . LYS B 1 14 ? -17.485 39.805 8.039 1.00 20.74 14 LYS B CA 1
ATOM 846 C C . LYS B 1 14 ? -17.499 41.312 8.430 1.00 21.90 14 LYS B C 1
ATOM 847 O O . LYS B 1 14 ? -16.914 42.136 7.732 1.00 21.68 14 LYS B O 1
ATOM 853 N N . ILE B 1 15 ? -18.039 41.619 9.594 1.00 22.68 15 ILE B N 1
ATOM 854 C CA . ILE B 1 15 ? -18.145 43.005 10.025 1.00 23.58 15 ILE B CA 1
ATOM 855 C C . ILE B 1 15 ? -16.757 43.581 10.386 1.00 22.10 15 ILE B C 1
ATOM 856 O O . ILE B 1 15 ? -16.662 44.805 10.452 1.00 22.18 15 ILE B O 1
ATOM 861 N N . LEU B 1 16 ? -15.699 42.767 10.437 1.00 21.05 16 LEU B N 1
ATOM 862 C CA . LEU B 1 16 ? -14.351 43.294 10.672 1.00 20.24 16 LEU B CA 1
ATOM 863 C C . LEU B 1 16 ? -13.567 43.625 9.392 1.00 20.30 16 LEU B C 1
ATOM 864 O O . LEU B 1 16 ? -12.360 43.965 9.481 1.00 20.00 16 LEU B O 1
ATOM 869 N N . LEU B 1 17 ? -14.218 43.589 8.248 1.00 20.60 17 LEU B N 1
ATOM 870 C CA . LEU B 1 17 ? -13.504 43.688 6.987 1.00 22.32 17 LEU B CA 1
ATOM 871 C C . LEU B 1 17 ? -12.586 44.939 6.942 1.00 21.24 17 LEU B C 1
ATOM 872 O O . LEU B 1 17 ? -11.342 44.811 6.709 1.00 21.33 17 LEU B O 1
ATOM 877 N N . LYS B 1 18 ? -13.153 46.101 7.162 1.00 21.87 18 LYS B N 1
ATOM 878 C CA . LYS B 1 18 ? -12.412 47.334 6.996 1.00 22.33 18 LYS B CA 1
ATOM 879 C C . LYS B 1 18 ? -11.350 47.406 8.130 1.00 21.20 18 LYS B C 1
ATOM 880 O O . LYS B 1 18 ? -10.281 47.933 7.917 1.00 23.61 18 LYS B O 1
ATOM 886 N N . LYS B 1 19 ? -11.701 46.962 9.316 1.00 20.26 19 LYS B N 1
ATOM 887 C CA . LYS B 1 19 ? -10.762 46.997 10.487 1.00 19.76 19 LYS B CA 1
ATOM 888 C C . LYS B 1 19 ? -9.508 46.168 10.154 1.00 21.33 19 LYS B C 1
ATOM 889 O O . LYS B 1 19 ? -8.385 46.587 10.458 1.00 21.49 19 LYS B O 1
ATOM 895 N N . ILE B 1 20 ? -9.668 45.002 9.568 1.00 20.07 20 ILE B N 1
ATOM 896 C CA . ILE B 1 20 ? -8.525 44.107 9.260 1.00 18.98 20 ILE B CA 1
ATOM 897 C C . ILE B 1 20 ? -7.772 44.620 8.041 1.00 19.74 20 ILE B C 1
ATOM 898 O O . ILE B 1 20 ? -6.523 44.690 8.050 1.00 20.22 20 ILE B O 1
ATOM 903 N N . ALA B 1 21 ? -8.476 45.174 7.068 1.00 19.76 21 ALA B N 1
ATOM 904 C CA . ALA B 1 21 ? -7.794 45.791 5.945 1.00 18.94 21 ALA B CA 1
ATOM 905 C C . ALA B 1 21 ? -6.863 46.943 6.407 1.00 21.96 21 ALA B C 1
ATOM 906 O O . ALA B 1 21 ? -5.724 47.119 5.883 1.00 22.91 21 ALA B O 1
ATOM 908 N N . LYS B 1 22 ? -7.322 47.682 7.431 1.00 21.25 22 LYS B N 1
ATOM 909 C CA . LYS B 1 22 ? -6.514 48.779 7.982 1.00 23.46 22 LYS B CA 1
ATOM 910 C C . LYS B 1 22 ? -5.179 48.203 8.562 1.00 23.36 22 LYS B C 1
ATOM 911 O O . LYS B 1 22 ? -4.135 48.772 8.319 1.00 23.85 22 LYS B O 1
ATOM 917 N N . ILE B 1 23 ? -5.248 47.120 9.337 1.00 21.49 23 ILE B N 1
ATOM 918 C CA . ILE B 1 23 ? -4.078 46.473 9.903 1.00 20.53 23 ILE B CA 1
ATOM 919 C C . ILE B 1 23 ? -3.185 45.952 8.822 1.00 21.26 23 ILE B C 1
ATOM 920 O O . ILE B 1 23 ? -1.924 46.124 8.928 1.00 22.41 23 ILE B O 1
ATOM 925 N N . ILE B 1 24 ? -3.771 45.329 7.818 1.00 20.43 24 ILE B N 1
ATOM 926 C CA . ILE B 1 24 ? -2.945 44.848 6.736 1.00 21.67 24 ILE B CA 1
ATOM 927 C C . ILE B 1 24 ? -2.207 45.985 6.065 1.00 24.66 24 ILE B C 1
ATOM 928 O O . ILE B 1 24 ? -0.968 45.892 5.806 1.00 25.32 24 ILE B O 1
ATOM 933 N N . ASP B 1 25 ? -2.903 47.044 5.684 1.00 23.76 25 ASP B N 1
ATOM 934 C CA . ASP B 1 25 ? -2.275 48.186 5.064 1.00 28.70 25 ASP B CA 1
ATOM 935 C C . ASP B 1 25 ? -1.173 48.756 5.921 1.00 29.29 25 ASP B C 1
ATOM 936 O O . ASP B 1 25 ? -0.105 49.104 5.394 1.00 32.58 25 ASP B O 1
ATOM 941 N N . GLU B 1 26 ? -1.409 48.937 7.220 1.00 26.54 26 GLU B N 1
ATOM 942 C CA . GLU B 1 26 ? -0.463 49.558 8.098 1.00 28.84 26 GLU B CA 1
ATOM 943 C C . GLU B 1 26 ? 0.814 48.641 8.303 1.00 29.37 26 GLU B C 1
ATOM 944 O O . GLU B 1 26 ? 1.904 49.132 8.644 1.00 30.59 26 GLU B O 1
ATOM 950 N N . SER B 1 27 ? 0.682 47.352 8.090 1.00 27.78 27 SER B N 1
ATOM 951 C CA . SER B 1 27 ? 1.787 46.413 8.307 1.00 29.58 27 SER B CA 1
ATOM 952 C C . SER B 1 27 ? 2.861 46.501 7.247 1.00 30.38 27 SER B C 1
ATOM 953 O O . SER B 1 27 ? 3.900 45.981 7.433 1.00 30.05 27 SER B O 1
ATOM 956 N N . GLY B 1 28 ? 2.586 47.129 6.100 1.00 27.45 28 GLY B N 1
ATOM 957 C CA . GLY B 1 28 ? 3.506 47.145 4.950 1.00 29.46 28 GLY B CA 1
ATOM 958 C C . GLY B 1 28 ? 3.152 46.050 3.913 1.00 27.36 28 GLY B C 1
ATOM 959 O O . GLY B 1 28 ? 3.761 45.965 2.880 1.00 29.63 28 GLY B O 1
ATOM 960 N N . ALA B 1 29 ? 2.148 45.212 4.190 1.00 26.81 29 ALA B N 1
ATOM 961 C CA . ALA B 1 29 ? 1.800 44.186 3.222 1.00 23.57 29 ALA B CA 1
ATOM 962 C C . ALA B 1 29 ? 1.273 44.840 1.940 1.00 26.06 29 ALA B C 1
ATOM 963 O O . ALA B 1 29 ? 0.627 45.896 2.014 1.00 25.44 29 ALA B O 1
ATOM 965 N N . LYS B 1 30 ? 1.504 44.199 0.789 1.00 23.70 30 LYS B N 1
ATOM 966 C CA . LYS B 1 30 ? 1.281 44.839 -0.498 1.00 24.84 30 LYS B CA 1
ATOM 967 C C . LYS B 1 30 ? -0.151 44.619 -1.002 1.00 21.48 30 LYS B C 1
ATOM 968 O O . LYS B 1 30 ? -0.495 45.203 -2.021 1.00 24.50 30 LYS B O 1
ATOM 974 N N . GLY B 1 31 ? -0.889 43.727 -0.383 1.00 21.26 31 GLY B N 1
ATOM 975 C CA . GLY B 1 31 ? -2.255 43.500 -0.815 1.00 20.69 31 GLY B CA 1
ATOM 976 C C . GLY B 1 31 ? -2.857 42.415 0.011 1.00 21.21 31 GLY B C 1
ATOM 977 O O . GLY B 1 31 ? -2.267 41.869 0.987 1.00 19.73 31 GLY B O 1
ATOM 978 N N . TYR B 1 32 ? -4.087 42.065 -0.359 1.00 19.44 32 TYR B N 1
ATOM 979 C CA . TYR B 1 32 ? -4.777 40.979 0.251 1.00 17.59 32 TYR B CA 1
ATOM 980 C C . TYR B 1 32 ? -5.952 40.581 -0.692 1.00 17.15 32 TYR B C 1
ATOM 981 O O . TYR B 1 32 ? -6.399 41.358 -1.545 1.00 18.46 32 TYR B O 1
ATOM 990 N N . THR B 1 33 ? -6.376 39.346 -0.532 1.00 16.53 33 THR B N 1
ATOM 991 C CA . THR B 1 33 ? -7.555 38.810 -1.198 1.00 17.51 33 THR B CA 1
ATOM 992 C C . THR B 1 33 ? -8.580 38.445 -0.124 1.00 16.01 33 THR B C 1
ATOM 993 O O . THR B 1 33 ? -8.215 37.926 0.932 1.00 18.40 33 THR B O 1
ATOM 997 N N . VAL B 1 34 ? -9.881 38.743 -0.380 1.00 18.09 34 VAL B N 1
ATOM 998 C CA . VAL B 1 34 ? -10.848 38.401 0.634 1.00 19.24 34 VAL B CA 1
ATOM 999 C C . VAL B 1 34 ? -12.095 37.793 0.012 1.00 18.57 34 VAL B C 1
ATOM 1000 O O . VAL B 1 34 ? -12.511 38.140 -1.088 1.00 19.43 34 VAL B O 1
ATOM 1004 N N . MET B 1 35 ? -12.623 36.763 0.714 1.00 20.01 35 MET B N 1
ATOM 1005 C CA . MET B 1 35 ? -13.785 36.031 0.279 1.00 20.46 35 MET B CA 1
AT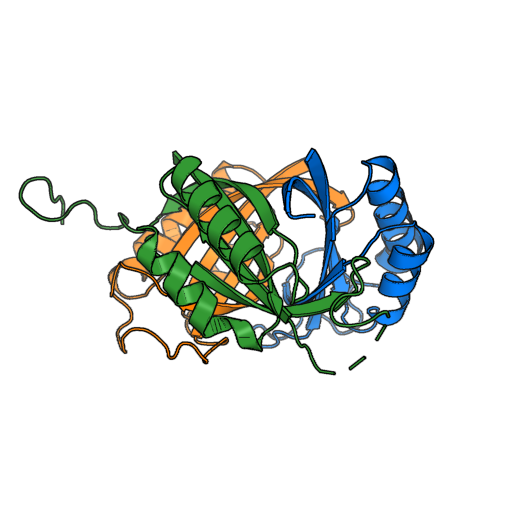OM 1006 C C . MET B 1 35 ? -14.853 36.010 1.388 1.00 19.33 35 MET B C 1
ATOM 1007 O O . MET B 1 35 ? -14.508 36.024 2.540 1.00 19.72 35 MET B O 1
ATOM 1012 N N . ASN B 1 36 ? -16.067 35.936 0.965 1.00 21.44 36 ASN B N 1
ATOM 1013 C CA . ASN B 1 36 ? -17.196 35.692 1.919 1.00 20.97 36 ASN B CA 1
ATOM 1014 C C . ASN B 1 36 ? -17.158 34.206 2.298 1.00 20.59 36 ASN B C 1
ATOM 1015 O O . ASN B 1 36 ? -16.938 33.367 1.443 1.00 21.99 36 ASN B O 1
ATOM 1020 N N . THR B 1 37 ? -17.477 33.902 3.535 1.00 20.47 37 THR B N 1
ATOM 1021 C CA . THR B 1 37 ? -17.618 32.499 3.942 1.00 21.46 37 THR B CA 1
ATOM 1022 C C . THR B 1 37 ? -18.688 32.361 4.986 1.00 21.76 37 THR B C 1
ATOM 1023 O O . THR B 1 37 ? -19.070 33.315 5.681 1.00 20.61 37 THR B O 1
ATOM 1027 N N . GLY B 1 38 ? -19.084 31.123 5.170 1.00 21.05 38 GLY B N 1
ATOM 1028 C CA . GLY B 1 38 ? -19.751 30.671 6.372 1.00 22.60 38 GLY B CA 1
ATOM 1029 C C . GLY B 1 38 ? -18.811 29.825 7.202 1.00 21.86 38 GLY B C 1
ATOM 1030 O O . GLY B 1 38 ? -17.605 29.717 6.926 1.00 22.10 38 GLY B O 1
ATOM 1031 N N . GLY B 1 39 ? -19.354 29.220 8.258 1.00 23.77 39 GLY B N 1
ATOM 1032 C CA . GLY B 1 39 ? -18.539 28.375 9.106 1.00 23.75 39 GLY B CA 1
ATOM 1033 C C . GLY B 1 39 ? -19.100 28.169 10.465 1.00 23.73 39 GLY B C 1
ATOM 1034 O O . GLY B 1 39 ? -20.228 28.587 10.792 1.00 25.80 39 GLY B O 1
ATOM 1035 N N . LYS B 1 40 ? -18.342 27.415 11.254 1.00 23.74 40 LYS B N 1
ATOM 1036 C CA . LYS B 1 40 ? -18.662 27.164 12.655 1.00 25.49 40 LYS B CA 1
ATOM 1037 C C . LYS B 1 40 ? -17.371 27.014 13.407 1.00 24.42 40 LYS B C 1
ATOM 1038 O O . LYS B 1 40 ? -16.384 26.539 12.846 1.00 22.17 40 LYS B O 1
ATOM 1044 N N . GLY B 1 41 ? -17.329 27.473 14.654 1.00 23.98 41 GLY B N 1
ATOM 1045 C CA . GLY B 1 41 ? -16.220 27.323 15.533 1.00 22.38 41 GLY B CA 1
ATOM 1046 C C . GLY B 1 41 ? -16.632 26.889 16.900 1.00 23.81 41 GLY B C 1
ATOM 1047 O O . GLY B 1 41 ? -17.817 26.670 17.165 1.00 25.62 41 GLY B O 1
ATOM 1048 N N . SER B 1 42 ? -15.666 26.762 17.789 1.00 23.99 42 SER B N 1
ATOM 1049 C CA . SER B 1 42 ? -15.887 26.296 19.107 1.00 25.31 42 SER B CA 1
ATOM 1050 C C . SER B 1 42 ? -15.518 27.325 20.160 1.00 25.58 42 SER B C 1
ATOM 1051 O O . SER B 1 42 ? -15.687 27.058 21.362 1.00 28.17 42 SER B O 1
ATOM 1054 N N . ARG B 1 43 ? -14.970 28.481 19.805 1.00 24.87 43 ARG B N 1
ATOM 1055 C CA . ARG B 1 43 ? -14.707 29.497 20.821 1.00 24.50 43 ARG B CA 1
ATOM 1056 C C . ARG B 1 43 ? -15.955 30.135 21.390 1.00 26.11 43 ARG B C 1
ATOM 1057 O O . ARG B 1 43 ? -15.932 30.579 22.563 1.00 27.73 43 ARG B O 1
ATOM 1065 N N . ASN B 1 44 ? -17.052 30.081 20.634 1.00 24.19 44 ASN B N 1
ATOM 1066 C CA . ASN B 1 44 ? -18.324 30.636 21.021 1.00 26.02 44 ASN B CA 1
ATOM 1067 C C . ASN B 1 44 ? -18.211 32.056 21.614 1.00 26.96 44 ASN B C 1
ATOM 1068 O O . ASN B 1 44 ? -18.727 32.364 22.676 1.00 28.03 44 ASN B O 1
ATOM 1073 N N . VAL B 1 45 ? -17.617 32.914 20.812 1.00 23.87 45 VAL B N 1
ATOM 1074 C CA . VAL B 1 45 ? -17.512 34.347 21.155 1.00 24.66 45 VAL B CA 1
ATOM 1075 C C . VAL B 1 45 ? -18.252 35.229 20.218 1.00 26.30 45 VAL B C 1
ATOM 1076 O O . VAL B 1 45 ? -18.392 36.401 20.549 1.00 31.92 45 VAL B O 1
ATOM 1080 N N A ARG B 1 46 ? -18.770 34.744 19.101 0.50 24.76 46 ARG B N 1
ATOM 1081 N N B ARG B 1 46 ? -18.735 34.692 19.077 0.50 24.28 46 ARG B N 1
ATOM 1082 C CA A ARG B 1 46 ? -19.575 35.638 18.290 0.50 25.19 46 ARG B CA 1
ATOM 1083 C CA B ARG B 1 46 ? -19.222 35.508 17.932 0.50 23.94 46 ARG B CA 1
ATOM 1084 C C A ARG B 1 46 ? -20.757 36.154 19.146 0.50 27.00 46 ARG B C 1
ATOM 1085 C C B ARG B 1 46 ? -20.002 36.705 18.435 0.50 23.76 46 ARG B C 1
ATOM 1086 O O A ARG B 1 46 ? -21.524 35.369 19.743 0.50 26.89 46 ARG B O 1
ATOM 1087 O O B ARG B 1 46 ? -20.939 36.559 19.202 0.50 26.55 46 ARG B O 1
ATOM 1102 N N A SER B 1 47 ? -20.906 37.470 19.194 0.50 27.75 47 SER B N 1
ATOM 1103 N N B SER B 1 47 ? -19.659 37.870 17.896 0.50 23.38 47 SER B N 1
ATOM 1104 C CA A SER B 1 47 ? -21.895 38.090 20.123 0.50 28.67 47 SER B CA 1
ATOM 1105 C CA B SER B 1 47 ? -20.236 39.120 18.363 0.50 24.96 47 SER B CA 1
ATOM 1106 C C A SER B 1 47 ? -23.312 37.641 19.782 0.50 29.79 47 SER B C 1
ATOM 1107 C C B SER B 1 47 ? -21.763 39.171 18.350 0.50 27.90 47 SER B C 1
ATOM 1108 O O A SER B 1 47 ? -24.205 37.737 20.605 0.50 31.71 47 SER B O 1
ATOM 1109 O O B SER B 1 47 ? -22.363 39.695 19.289 0.50 31.24 47 SER B O 1
ATOM 1114 N N A SER B 1 48 ? -23.528 37.161 18.561 0.50 30.04 48 SER B N 1
ATOM 1115 N N B SER B 1 48 ? -22.390 38.698 17.280 0.50 32.35 48 SER B N 1
ATOM 1116 C CA A SER B 1 48 ? -24.901 36.862 18.098 0.50 32.26 48 SER B CA 1
ATOM 1117 C CA B SER B 1 48 ? -23.813 38.403 17.287 0.50 37.82 48 SER B CA 1
ATOM 1118 C C A SER B 1 48 ? -25.097 35.347 17.965 0.50 33.80 48 SER B C 1
ATOM 1119 C C B SER B 1 48 ? -24.032 37.021 17.938 0.50 43.63 48 SER B C 1
ATOM 1120 O O A SER B 1 48 ? -26.033 34.907 17.309 0.50 35.69 48 SER B O 1
ATOM 1121 O O B SER B 1 48 ? -23.911 36.883 19.162 0.50 47.23 48 SER B O 1
ATOM 1126 N N A GLY B 1 49 ? -24.182 34.559 18.528 0.50 33.89 49 GLY B N 1
ATOM 1127 N N B GLY B 1 49 ? -24.346 36.012 17.120 0.50 48.37 49 GLY B N 1
ATOM 1128 C CA A GLY B 1 49 ? -24.242 33.094 18.439 0.50 34.80 49 GLY B CA 1
ATOM 1129 C CA B GLY B 1 49 ? -24.509 34.636 17.587 0.50 50.26 49 GLY B CA 1
ATOM 1130 C C A GLY B 1 49 ? -23.702 32.469 17.151 0.50 34.72 49 GLY B C 1
ATOM 1131 C C B GLY B 1 49 ? -24.139 33.646 16.493 0.50 51.79 49 GLY B C 1
ATOM 1132 O O A GLY B 1 49 ? -23.179 33.154 16.244 0.50 31.85 49 GLY B O 1
ATOM 1133 O O B GLY B 1 49 ? -24.084 34.017 15.308 0.50 52.02 49 GLY B O 1
ATOM 1134 N N A GLN B 1 50 ? -23.773 31.143 17.047 0.50 37.54 50 GLN B N 1
ATOM 1135 N N B GLN B 1 50 ? -23.896 32.388 16.890 0.50 52.67 50 GLN B N 1
ATOM 1136 C CA A GLN B 1 50 ? -23.270 30.481 15.810 0.50 38.00 50 GLN B CA 1
ATOM 1137 C CA B GLN B 1 50 ? -23.451 31.285 15.974 0.50 51.44 50 GLN B CA 1
ATOM 1138 C C A GLN B 1 50 ? -24.144 30.947 14.624 0.50 42.98 50 GLN B C 1
ATOM 1139 C C B GLN B 1 50 ? -24.235 31.276 14.637 0.50 50.98 50 GLN B C 1
ATOM 1140 O O A GLN B 1 50 ? -25.378 31.017 14.761 0.50 41.49 50 GLN B O 1
ATOM 1141 O O B GLN B 1 50 ? -25.474 31.242 14.657 0.50 48.66 50 GLN B O 1
ATOM 1152 N N . PRO B 1 51 ? -23.531 31.301 13.477 1.00 43.60 51 PRO B N 1
ATOM 1153 C CA . PRO B 1 51 ? -24.350 31.634 12.274 1.00 44.46 51 PRO B CA 1
ATOM 1154 C C . PRO B 1 51 ? -25.176 30.456 11.743 1.00 44.93 51 PRO B C 1
ATOM 1155 O O . PRO B 1 51 ? -24.861 29.295 12.066 1.00 46.29 51 PRO B O 1
ATOM 1159 N N . ASN B 1 52 ? -26.247 30.740 10.992 1.00 45.28 52 ASN B N 1
ATOM 1160 C CA . ASN B 1 52 ? -27.005 29.656 10.344 1.00 50.42 52 ASN B CA 1
ATOM 1161 C C . ASN B 1 52 ? -26.045 28.900 9.429 1.00 46.40 52 ASN B C 1
ATOM 1162 O O . ASN B 1 52 ? -25.096 29.503 8.850 1.00 43.62 52 ASN B O 1
ATOM 1167 N N . THR B 1 53 ? -26.296 27.602 9.280 1.00 44.16 53 THR B N 1
ATOM 1168 C CA . THR B 1 53 ? -25.459 26.760 8.423 1.00 45.51 53 THR B CA 1
ATOM 1169 C C . THR B 1 53 ? -25.560 27.224 6.968 1.00 47.43 53 THR B C 1
ATOM 1170 O O . THR B 1 53 ? -24.575 27.193 6.232 1.00 46.46 53 THR B O 1
ATOM 1174 N N . SER B 1 54 ? -26.742 27.693 6.589 1.00 50.55 54 SER B N 1
ATOM 1175 C CA . SER B 1 54 ? -26.976 28.309 5.282 1.00 54.00 54 SER B CA 1
ATOM 1176 C C . SER B 1 54 ? -26.294 29.661 5.052 1.00 47.14 54 SER B C 1
ATOM 1177 O O . SER B 1 54 ? -26.262 30.125 3.904 1.00 45.67 54 SER B O 1
ATOM 1180 N N . ASP B 1 55 ? -25.815 30.312 6.116 1.00 45.65 55 ASP B N 1
ATOM 1181 C CA . ASP B 1 55 ? -25.269 31.681 5.996 1.00 44.25 55 ASP B CA 1
ATOM 1182 C C . ASP B 1 55 ? -23.795 31.665 5.579 1.00 43.63 55 ASP B C 1
ATOM 1183 O O . ASP B 1 55 ? -22.915 31.402 6.438 1.00 40.31 55 ASP B O 1
ATOM 1188 N N . ILE B 1 56 ? -23.529 31.958 4.282 1.00 42.58 56 ILE B N 1
ATOM 1189 C CA . ILE B 1 56 ? -22.202 31.820 3.736 1.00 39.81 56 ILE B CA 1
ATOM 1190 C C . ILE B 1 56 ? -21.645 33.230 3.528 1.00 38.97 56 ILE B C 1
ATOM 1191 O O . ILE B 1 56 ? -20.697 33.468 2.726 1.00 36.05 56 ILE B O 1
ATOM 1196 N N . GLU B 1 57 ? -22.161 34.148 4.355 1.00 33.64 57 GLU B N 1
ATOM 1197 C CA . GLU B 1 57 ? -21.599 35.492 4.443 1.00 38.28 57 GLU B CA 1
ATOM 1198 C C . GLU B 1 57 ? -21.456 35.989 5.900 1.00 37.92 57 GLU B C 1
ATOM 1199 O O . GLU B 1 57 ? -21.236 37.205 6.081 1.00 38.42 57 GLU B O 1
ATOM 1205 N N . ALA B 1 58 ? -21.442 35.084 6.904 1.00 29.15 58 ALA B N 1
ATOM 1206 C CA . ALA B 1 58 ? -21.194 35.483 8.258 1.00 28.60 58 ALA B CA 1
ATOM 1207 C C . ALA B 1 58 ? -19.778 35.988 8.482 1.00 24.63 58 ALA B C 1
ATOM 1208 O O . ALA B 1 58 ? -19.438 36.852 9.357 1.00 23.25 58 ALA B O 1
ATOM 1210 N N . ASN B 1 59 ? -18.880 35.360 7.732 1.00 20.45 59 ASN B N 1
ATOM 1211 C CA . ASN B 1 59 ? -17.480 35.557 7.801 1.00 19.52 59 ASN B CA 1
ATOM 1212 C C . ASN B 1 59 ? -16.818 36.103 6.568 1.00 17.61 59 ASN B C 1
ATOM 1213 O O . ASN B 1 59 ? -17.407 36.093 5.502 1.00 19.73 59 ASN B O 1
ATOM 1218 N N . ILE B 1 60 ? -15.604 36.574 6.779 1.00 18.29 60 ILE B N 1
ATOM 1219 C CA . ILE B 1 60 ? -14.677 36.851 5.680 1.00 18.59 60 ILE B CA 1
ATOM 1220 C C . ILE B 1 60 ? -13.408 36.070 5.891 1.00 18.44 60 ILE B C 1
ATOM 1221 O O . ILE B 1 60 ? -12.994 35.807 7.027 1.00 20.15 60 ILE B O 1
ATOM 1226 N N . LYS B 1 61 ? -12.824 35.689 4.747 1.00 17.52 61 LYS B N 1
ATOM 1227 C CA . LYS B 1 61 ? -11.508 35.053 4.764 1.00 17.03 61 LYS B CA 1
ATOM 1228 C C . LYS B 1 61 ? -10.526 35.899 4.006 1.00 16.54 61 LYS B C 1
ATOM 1229 O O . LYS B 1 61 ? -10.738 36.144 2.838 1.00 17.46 61 LYS B O 1
ATOM 1235 N N . PHE B 1 62 ? -9.491 36.363 4.699 1.00 17.25 62 PHE B N 1
ATOM 1236 C CA . PHE B 1 62 ? -8.407 37.087 4.025 1.00 16.34 62 PHE B CA 1
ATOM 1237 C C . PHE B 1 62 ? -7.306 36.125 3.737 1.00 17.54 62 PHE B C 1
ATOM 1238 O O . PHE B 1 62 ? -6.938 35.289 4.601 1.00 18.37 62 PHE B O 1
ATOM 1246 N N . GLU B 1 63 ? -6.677 36.343 2.589 1.00 17.52 63 GLU B N 1
ATOM 1247 C CA . GLU B 1 63 ? -5.444 35.646 2.270 1.00 17.41 63 GLU B CA 1
ATOM 1248 C C . GLU B 1 63 ? -4.469 36.787 1.939 1.00 18.61 63 GLU B C 1
ATOM 1249 O O . GLU B 1 63 ? -4.775 37.611 1.056 1.00 18.67 63 GLU B O 1
ATOM 1255 N N . ILE B 1 64 ? -3.310 36.786 2.625 1.00 17.90 64 ILE B N 1
ATOM 1256 C CA . ILE B 1 64 ? -2.338 37.861 2.548 1.00 18.32 64 ILE B CA 1
ATOM 1257 C C . ILE B 1 64 ? -0.968 37.284 2.281 1.00 17.93 64 ILE B C 1
ATOM 1258 O O . ILE B 1 64 ? -0.443 36.578 3.132 1.00 18.84 64 ILE B O 1
ATOM 1263 N N . LEU B 1 65 ? -0.422 37.499 1.083 1.00 19.59 65 LEU B N 1
ATOM 1264 C CA . LEU B 1 65 ? 0.940 36.982 0.738 1.00 19.98 65 LEU B CA 1
ATOM 1265 C C . LEU B 1 65 ? 1.830 38.060 1.308 1.00 22.64 65 LEU B C 1
ATOM 1266 O O . LEU B 1 65 ? 1.777 39.233 0.859 1.00 24.58 65 LEU B O 1
ATOM 1271 N N . THR B 1 66 ? 2.673 37.706 2.284 1.00 23.85 66 THR B N 1
ATOM 1272 C CA . THR B 1 66 ? 3.432 38.758 3.017 1.00 28.44 66 THR B CA 1
ATOM 1273 C C . THR B 1 66 ? 4.831 38.804 2.569 1.00 32.30 66 THR B C 1
ATOM 1274 O O . THR B 1 66 ? 5.379 37.833 2.041 1.00 30.83 66 THR B O 1
ATOM 1278 N N . GLU B 1 67 ? 5.477 39.956 2.839 1.00 32.83 67 GLU B N 1
ATOM 1279 C CA . GLU B 1 67 ? 6.829 40.172 2.360 1.00 34.64 67 GLU B CA 1
ATOM 1280 C C . GLU B 1 67 ? 7.841 39.227 3.073 1.00 35.75 67 GLU B C 1
ATOM 1281 O O . GLU B 1 67 ? 8.813 38.853 2.460 1.00 39.31 67 GLU B O 1
ATOM 1287 N N . THR B 1 68 ? 7.549 38.877 4.344 1.00 31.30 68 THR B N 1
ATOM 1288 C CA . THR B 1 68 ? 8.385 38.058 5.255 1.00 31.51 68 THR B CA 1
ATOM 1289 C C . THR B 1 68 ? 7.492 37.297 6.261 1.00 30.72 68 THR B C 1
ATOM 1290 O O . THR B 1 68 ? 6.302 37.625 6.441 1.00 25.44 68 THR B O 1
ATOM 1294 N N . ARG B 1 69 ? 8.059 36.329 6.976 1.00 30.76 69 ARG B N 1
ATOM 1295 C CA . ARG B 1 69 ? 7.359 35.674 8.043 1.00 31.24 69 ARG B CA 1
ATOM 1296 C C . ARG B 1 69 ? 7.005 36.661 9.174 1.00 29.51 69 ARG B C 1
ATOM 1297 O O . ARG B 1 69 ? 5.961 36.587 9.763 1.00 26.46 69 ARG B O 1
ATOM 1305 N N . GLU B 1 70 ? 7.929 37.536 9.473 1.00 29.13 70 GLU B N 1
ATOM 1306 C CA . GLU B 1 70 ? 7.742 38.485 10.567 1.00 29.88 70 GLU B CA 1
ATOM 1307 C C . GLU B 1 70 ? 6.570 39.403 10.269 1.00 26.77 70 GLU B C 1
ATOM 1308 O O . GLU B 1 70 ? 5.753 39.725 11.149 1.00 27.02 70 GLU B O 1
ATOM 1314 N N . MET B 1 71 ? 6.400 39.770 9.016 1.00 25.57 71 MET B N 1
ATOM 1315 C CA . MET B 1 71 ? 5.270 40.620 8.664 1.00 24.99 71 MET B CA 1
ATOM 1316 C C . MET B 1 71 ? 3.952 39.865 8.924 1.00 21.78 71 MET B C 1
ATOM 1317 O O . MET B 1 71 ? 2.964 40.465 9.415 1.00 22.86 71 MET B O 1
ATOM 1322 N N . ALA B 1 72 ? 3.861 38.561 8.546 1.00 21.76 72 ALA B N 1
ATOM 1323 C CA . ALA B 1 72 ? 2.681 37.805 8.730 1.00 20.70 72 ALA B CA 1
ATOM 1324 C C . ALA B 1 72 ? 2.363 37.697 10.200 1.00 21.00 72 ALA B C 1
ATOM 1325 O O . ALA B 1 72 ? 1.185 37.848 10.568 1.00 21.63 72 ALA B O 1
ATOM 1327 N N . GLU B 1 73 ? 3.384 37.463 11.003 1.00 23.09 73 GLU B N 1
ATOM 1328 C CA . GLU B 1 73 ? 3.169 37.363 12.453 1.00 25.36 73 GLU B CA 1
ATOM 1329 C C . GLU B 1 73 ? 2.732 38.660 13.068 1.00 24.28 73 GLU B C 1
ATOM 1330 O O . GLU B 1 73 ? 1.898 38.673 13.994 1.00 24.45 73 GLU B O 1
ATOM 1336 N N . GLU B 1 74 ? 3.257 39.767 12.569 1.00 23.85 74 GLU B N 1
ATOM 1337 C CA . GLU B 1 74 ? 2.876 41.098 13.063 1.00 25.91 74 GLU B CA 1
ATOM 1338 C C . GLU B 1 74 ? 1.382 41.360 12.846 1.00 22.56 74 GLU B C 1
ATOM 1339 O O . GLU B 1 74 ? 0.672 41.764 13.749 1.00 23.66 74 GLU B O 1
ATOM 1345 N N . ILE B 1 75 ? 0.932 41.103 11.638 1.00 20.25 75 ILE B N 1
ATOM 1346 C CA . ILE B 1 75 ? -0.453 41.218 11.310 1.00 19.85 75 ILE B CA 1
ATOM 1347 C C . ILE B 1 75 ? -1.304 40.328 12.198 1.00 18.57 75 ILE B C 1
ATOM 1348 O O . ILE B 1 75 ? -2.271 40.788 12.796 1.00 18.91 75 ILE B O 1
ATOM 1353 N N . ALA B 1 76 ? -0.964 39.064 12.306 1.00 18.89 76 ALA B N 1
ATOM 1354 C CA . ALA B 1 76 ? -1.718 38.078 13.104 1.00 19.32 76 ALA B CA 1
ATOM 1355 C C . ALA B 1 76 ? -1.848 38.582 14.547 1.00 18.59 76 ALA B C 1
ATOM 1356 O O . ALA B 1 76 ? -2.925 38.554 15.125 1.00 18.41 76 ALA B O 1
ATOM 1358 N N . ASP B 1 77 ? -0.720 38.960 15.116 1.00 18.56 77 ASP B N 1
ATOM 1359 C CA . ASP B 1 77 ? -0.639 39.321 16.536 1.00 19.14 77 ASP B CA 1
ATOM 1360 C C . ASP B 1 77 ? -1.524 40.533 16.804 1.00 20.75 77 ASP B C 1
ATOM 1361 O O . ASP B 1 77 ? -2.168 40.578 17.850 1.00 20.73 77 ASP B O 1
ATOM 1366 N N . ARG B 1 78 ? -1.537 41.516 15.872 1.00 20.08 78 ARG B N 1
ATOM 1367 C CA . ARG B 1 78 ? -2.342 42.720 16.097 1.00 20.40 78 ARG B CA 1
ATOM 1368 C C . ARG B 1 78 ? -3.829 42.450 15.924 1.00 19.20 78 ARG B C 1
ATOM 1369 O O . ARG B 1 78 ? -4.569 42.876 16.752 1.00 20.76 78 ARG B O 1
ATOM 1377 N N . VAL B 1 79 ? -4.204 41.679 14.905 1.00 18.40 79 VAL B N 1
ATOM 1378 C CA . VAL B 1 79 ? -5.602 41.279 14.797 1.00 18.71 79 VAL B CA 1
ATOM 1379 C C . VAL B 1 79 ? -6.124 40.571 16.038 1.00 19.41 79 VAL B C 1
ATOM 1380 O O . VAL B 1 79 ? -7.151 40.916 16.585 1.00 20.15 79 VAL B O 1
ATOM 1384 N N . ALA B 1 80 ? -5.364 39.569 16.482 1.00 18.28 80 ALA B N 1
ATOM 1385 C CA . ALA B 1 80 ? -5.803 38.766 17.535 1.00 19.68 80 ALA B CA 1
ATOM 1386 C C . ALA B 1 80 ? -5.922 39.559 18.831 1.00 20.43 80 ALA B C 1
ATOM 1387 O O . ALA B 1 80 ? -6.954 39.513 19.531 1.00 21.07 80 ALA B O 1
ATOM 1389 N N . VAL B 1 81 ? -4.903 40.340 19.259 1.00 19.49 81 VAL B N 1
ATOM 1390 C CA . VAL B 1 81 ? -4.955 41.002 20.503 1.00 19.91 81 VAL B CA 1
ATOM 1391 C C . VAL B 1 81 ? -6.059 42.077 20.464 1.00 20.94 81 VAL B C 1
ATOM 1392 O O . VAL B 1 81 ? -6.691 42.379 21.490 1.00 23.97 81 VAL B O 1
ATOM 1396 N N . LYS B 1 82 ? -6.241 42.696 19.274 1.00 20.64 82 LYS B N 1
ATOM 1397 C CA . LYS B 1 82 ? -7.196 43.854 19.223 1.00 20.73 82 LYS B CA 1
ATOM 1398 C C . LYS B 1 82 ? -8.655 43.378 19.238 1.00 20.75 82 LYS B C 1
ATOM 1399 O O . LYS B 1 82 ? -9.553 44.042 19.825 1.00 22.77 82 LYS B O 1
ATOM 1405 N N . TYR B 1 83 ? -8.900 42.248 18.577 1.00 20.41 83 TYR B N 1
ATOM 1406 C CA . TYR B 1 83 ? -10.259 41.800 18.287 1.00 20.43 83 TYR B CA 1
ATOM 1407 C C . TYR B 1 83 ? -10.761 40.428 18.783 1.00 20.91 83 TYR B C 1
ATOM 1408 O O . TYR B 1 83 ? -11.976 40.292 18.988 1.00 20.66 83 TYR B O 1
ATOM 1417 N N . PHE B 1 84 ? -9.904 39.446 19.032 1.00 19.65 84 PHE B N 1
ATOM 1418 C CA . PHE B 1 84 ? -10.400 38.071 19.231 1.00 19.21 84 PHE B CA 1
ATOM 1419 C C . PHE B 1 84 ? -10.989 37.820 20.613 1.00 21.79 84 PHE B C 1
ATOM 1420 O O . PHE B 1 84 ? -11.601 36.794 20.786 1.00 23.32 84 PHE B O 1
ATOM 1428 N N . ASN B 1 85 ? -10.906 38.730 21.567 1.00 21.57 85 ASN B N 1
ATOM 1429 C CA . ASN B 1 85 ? -11.698 38.526 22.771 1.00 26.50 85 ASN B CA 1
ATOM 1430 C C . ASN B 1 85 ? -13.182 38.886 22.541 1.00 25.67 85 ASN B C 1
ATOM 1431 O O . ASN B 1 85 ? -14.071 38.502 23.333 1.00 28.01 85 ASN B O 1
ATOM 1436 N N . ASP B 1 86 ? -13.446 39.728 21.566 1.00 23.98 86 ASP B N 1
ATOM 1437 C CA . ASP B 1 86 ? -14.805 40.196 21.351 1.00 23.14 86 ASP B CA 1
ATOM 1438 C C . ASP B 1 86 ? -15.448 39.660 20.063 1.00 22.74 86 ASP B C 1
ATOM 1439 O O . ASP B 1 86 ? -16.613 39.843 19.862 1.00 22.76 86 ASP B O 1
ATOM 1444 N N . TYR B 1 87 ? -14.644 39.121 19.158 1.00 19.70 87 TYR B N 1
ATOM 1445 C CA . TYR B 1 87 ? -15.058 38.666 17.845 1.00 20.10 87 TYR B CA 1
ATOM 1446 C C . TYR B 1 87 ? -14.531 37.255 17.601 1.00 20.63 87 TYR B C 1
ATOM 1447 O O . TYR B 1 87 ? -13.391 36.924 17.939 1.00 19.99 87 TYR B O 1
ATOM 1456 N N . ALA B 1 88 ? -15.325 36.514 16.867 1.00 18.74 88 ALA B N 1
ATOM 1457 C CA . ALA B 1 88 ? -14.902 35.213 16.373 1.00 20.30 88 ALA B CA 1
ATOM 1458 C C . ALA B 1 88 ? -13.831 35.286 15.342 1.00 19.48 88 ALA B C 1
ATOM 1459 O O . ALA B 1 88 ? -13.786 36.270 14.588 1.00 19.67 88 ALA B O 1
ATOM 1461 N N . GLY B 1 89 ? -12.974 34.258 15.267 1.00 18.08 89 GLY B N 1
ATOM 1462 C CA . GLY B 1 89 ? -11.935 34.202 14.249 1.00 18.56 89 GLY B CA 1
ATOM 1463 C C . GLY B 1 89 ? -10.721 33.389 14.618 1.00 18.21 89 GLY B C 1
ATOM 1464 O O . GLY B 1 89 ? -10.436 33.152 15.760 1.00 18.93 89 GLY B O 1
ATOM 1465 N N . ILE B 1 90 ? -10.084 32.930 13.561 1.00 18.41 90 ILE B N 1
ATOM 1466 C CA . ILE B 1 90 ? -8.844 32.106 13.664 1.00 17.87 90 ILE B CA 1
ATOM 1467 C C . ILE B 1 90 ? -7.838 32.609 12.599 1.00 17.70 90 ILE B C 1
ATOM 1468 O O . ILE B 1 90 ? -8.210 33.282 11.624 1.00 19.01 90 ILE B O 1
ATOM 1473 N N . ILE B 1 91 ? -6.573 32.313 12.788 1.00 17.29 91 ILE B N 1
ATOM 1474 C CA . ILE B 1 91 ? -5.486 32.785 11.937 1.00 16.67 91 ILE B CA 1
ATOM 1475 C C . ILE B 1 91 ? -4.451 31.695 11.781 1.00 17.98 91 ILE B C 1
ATOM 1476 O O . ILE B 1 91 ? -3.994 31.115 12.764 1.00 18.46 91 ILE B O 1
ATOM 1481 N N . TYR B 1 92 ? -4.100 31.420 10.519 1.00 18.04 92 TYR B N 1
ATOM 1482 C CA . TYR B 1 92 ? -3.078 30.438 10.251 1.00 18.05 92 TYR B CA 1
ATOM 1483 C C . TYR B 1 92 ? -2.198 30.856 9.065 1.00 19.46 92 TYR B C 1
ATOM 1484 O O . TYR B 1 92 ? -2.536 31.803 8.391 1.00 19.26 92 TYR B O 1
ATOM 1493 N N . ILE B 1 93 ? -1.165 30.116 8.786 1.00 19.29 93 ILE B N 1
ATOM 1494 C CA . ILE B 1 93 ? -0.298 30.358 7.674 1.00 22.70 93 ILE B CA 1
ATOM 1495 C C . ILE B 1 93 ? -0.017 29.124 6.907 1.00 22.03 93 ILE B C 1
ATOM 1496 O O . ILE B 1 93 ? 0.179 28.016 7.458 1.00 23.07 93 ILE B O 1
ATOM 1501 N N . CYS B 1 94 ? 0.020 29.345 5.605 1.00 25.23 94 CYS B N 1
ATOM 1502 C CA . CYS B 1 94 ? 0.314 28.270 4.583 1.00 27.78 94 CYS B CA 1
ATOM 1503 C C . CYS B 1 94 ? 1.532 28.782 3.779 1.00 29.81 94 CYS B C 1
ATOM 1504 O O . CYS B 1 94 ? 1.852 29.956 3.683 1.00 27.38 94 CYS B O 1
ATOM 1507 N N . SER B 1 95 ? 2.264 27.872 3.205 1.00 27.67 95 SER B N 1
ATOM 1508 C CA . SER B 1 95 ? 3.442 28.211 2.441 1.00 29.81 95 SER B CA 1
ATOM 1509 C C . SER B 1 95 ? 3.025 28.343 1.000 1.00 29.07 95 SER B C 1
ATOM 1510 O O . SER B 1 95 ? 2.223 27.532 0.525 1.00 33.26 95 SER B O 1
ATOM 1513 N N . ALA B 1 96 ? 3.509 29.370 0.294 1.00 26.37 96 ALA B N 1
ATOM 1514 C CA . ALA B 1 96 ? 3.108 29.580 -1.094 1.00 27.13 96 ALA B CA 1
ATOM 1515 C C . ALA B 1 96 ? 4.323 29.927 -1.905 1.00 27.63 96 ALA B C 1
ATOM 1516 O O . ALA B 1 96 ? 5.301 30.408 -1.362 1.00 34.02 96 ALA B O 1
ATOM 1518 N N . GLU B 1 97 ? 4.335 29.573 -3.162 1.00 25.58 97 GLU B N 1
ATOM 1519 C CA . GLU B 1 97 ? 5.375 30.013 -4.060 1.00 27.21 97 GLU B CA 1
ATOM 1520 C C . GLU B 1 97 ? 4.690 30.990 -5.077 1.00 27.50 97 GLU B C 1
ATOM 1521 O O . GLU B 1 97 ? 3.856 30.562 -5.888 1.00 25.44 97 GLU B O 1
ATOM 1527 N N . VAL B 1 98 ? 5.156 32.244 -5.096 1.00 25.08 98 VAL B N 1
ATOM 1528 C CA . VAL B 1 98 ? 4.606 33.244 -6.017 1.00 25.08 98 VAL B CA 1
ATOM 1529 C C . VAL B 1 98 ? 5.228 33.151 -7.347 1.00 25.39 98 VAL B C 1
ATOM 1530 O O . VAL B 1 98 ? 6.475 33.179 -7.501 1.00 25.66 98 VAL B O 1
ATOM 1534 N N . LEU B 1 99 ? 4.448 32.901 -8.417 1.00 23.57 99 LEU B N 1
ATOM 1535 C CA . LEU B 1 99 ? 4.898 32.853 -9.726 1.00 25.02 99 LEU B CA 1
ATOM 1536 C C . LEU B 1 99 ? 4.881 34.211 -10.563 1.00 24.80 99 LEU B C 1
ATOM 1537 O O . LEU B 1 99 ? 5.780 34.467 -11.285 1.00 28.41 99 LEU B O 1
ATOM 1542 N N . TYR B 1 100 ? 3.779 34.930 -10.393 1.00 24.48 100 TYR B N 1
ATOM 1543 C CA . TYR B 1 100 ? 3.610 36.183 -11.129 1.00 24.09 100 TYR B CA 1
ATOM 1544 C C . TYR B 1 100 ? 2.747 37.059 -10.255 1.00 23.64 100 TYR B C 1
ATOM 1545 O O . TYR B 1 100 ? 1.943 36.683 -9.442 1.00 20.89 100 TYR B O 1
ATOM 1554 N N . GLY B 1 101 ? 2.973 38.352 -10.466 1.00 26.31 101 GLY B N 1
ATOM 1555 C CA . GLY B 1 101 ? 2.220 39.396 -9.732 1.00 28.52 101 GLY B CA 1
ATOM 1556 C C . GLY B 1 101 ? 3.226 40.025 -8.775 1.00 33.48 101 GLY B C 1
ATOM 1557 O O . GLY B 1 101 ? 4.448 40.070 -9.082 1.00 40.52 101 GLY B O 1
ATOM 1558 N N . HIS B 1 102 ? 2.810 40.640 -7.710 1.00 44.65 102 HIS B N 1
ATOM 1559 C CA . HIS B 1 102 ? 3.651 40.611 -6.443 1.00 49.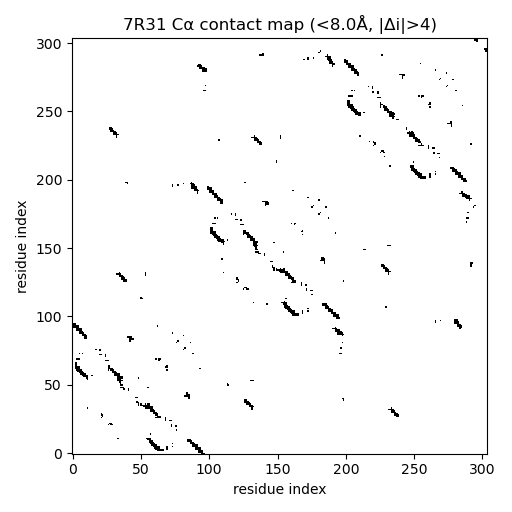34 102 HIS B CA 1
ATOM 1560 C C . HIS B 1 102 ? 5.095 40.214 -6.636 1.00 49.96 102 HIS B C 1
ATOM 1561 O O . HIS B 1 102 ? 5.990 41.056 -6.629 1.00 52.82 102 HIS B O 1
ATOM 1563 N N . LYS C 1 3 ? 2.273 26.193 15.347 1.00 49.56 3 LYS C N 1
ATOM 1564 C CA . LYS C 1 3 ? 1.910 24.753 15.587 1.00 44.26 3 LYS C CA 1
ATOM 1565 C C . LYS C 1 3 ? 1.293 24.093 14.323 1.00 39.53 3 LYS C C 1
ATOM 1566 O O . LYS C 1 3 ? 0.284 24.621 13.810 1.00 32.84 3 LYS C O 1
ATOM 1568 N N . PRO C 1 4 ? 1.823 22.929 13.857 1.00 35.76 4 PRO C N 1
ATOM 1569 C CA . PRO C 1 4 ? 1.379 22.434 12.607 1.00 34.40 4 PRO C CA 1
ATOM 1570 C C . PRO C 1 4 ? -0.012 21.856 12.677 1.00 32.71 4 PRO C C 1
ATOM 1571 O O . PRO C 1 4 ? -0.459 21.432 13.744 1.00 36.85 4 PRO C O 1
ATOM 1575 N N . ALA C 1 5 ? -0.726 21.973 11.580 1.00 27.65 5 ALA C N 1
ATOM 1576 C CA . ALA C 1 5 ? -2.049 21.407 11.513 1.00 26.66 5 ALA C CA 1
ATOM 1577 C C . ALA C 1 5 ? -2.272 21.011 10.074 1.00 26.56 5 ALA C C 1
ATOM 1578 O O . ALA C 1 5 ? -1.728 21.554 9.171 1.00 31.80 5 ALA C O 1
ATOM 1580 N N . ASN C 1 6 ? -3.143 20.075 9.837 1.00 25.22 6 ASN C N 1
ATOM 1581 C CA . ASN C 1 6 ? -3.599 19.702 8.506 1.00 24.87 6 ASN C CA 1
ATOM 1582 C C . ASN C 1 6 ? -4.803 20.562 8.171 1.00 23.42 6 ASN C C 1
ATOM 1583 O O . ASN C 1 6 ? -5.705 20.733 8.989 1.00 24.93 6 ASN C O 1
ATOM 1588 N N . LYS C 1 7 ? -4.822 21.117 6.962 1.00 22.04 7 LYS C N 1
ATOM 1589 C CA . LYS C 1 7 ? -5.934 21.826 6.460 1.00 20.45 7 LYS C CA 1
ATOM 1590 C C . LYS C 1 7 ? -6.614 20.923 5.413 1.00 19.32 7 LYS C C 1
ATOM 1591 O O . LYS C 1 7 ? -6.100 20.763 4.306 1.00 21.58 7 LYS C O 1
ATOM 1597 N N . LEU C 1 8 ? -7.704 20.301 5.798 1.00 18.70 8 LEU C N 1
ATOM 1598 C CA . LEU C 1 8 ? -8.464 19.410 4.894 1.00 19.07 8 LEU C CA 1
ATOM 1599 C C . LEU C 1 8 ? -9.418 20.295 4.090 1.00 17.96 8 LEU C C 1
ATOM 1600 O O . LEU C 1 8 ? -10.186 21.081 4.640 1.00 18.88 8 LEU C O 1
ATOM 1605 N N . VAL C 1 9 ? -9.389 20.076 2.763 1.00 17.07 9 VAL C N 1
ATOM 1606 C CA . VAL C 1 9 ? -10.288 20.783 1.864 1.00 17.17 9 VAL C CA 1
ATOM 1607 C C . VAL C 1 9 ? -11.207 19.781 1.149 1.00 16.83 9 VAL C C 1
ATOM 1608 O O . VAL C 1 9 ? -10.756 18.768 0.591 1.00 17.20 9 VAL C O 1
ATOM 1612 N N . ILE C 1 10 ? -12.475 20.115 1.180 1.00 17.06 10 ILE C N 1
ATOM 1613 C CA . ILE C 1 10 ? -13.515 19.321 0.509 1.00 17.42 10 ILE C CA 1
ATOM 1614 C C . ILE C 1 10 ? -14.255 20.258 -0.425 1.00 18.22 10 ILE C C 1
ATOM 1615 O O . ILE C 1 10 ? -14.919 21.225 0.026 1.00 18.68 10 ILE C O 1
ATOM 1620 N N . VAL C 1 11 ? -14.185 19.995 -1.723 1.00 17.26 11 VAL C N 1
ATOM 1621 C CA . VAL C 1 11 ? -14.972 20.746 -2.707 1.00 17.97 11 VAL C CA 1
ATOM 1622 C C . VAL C 1 11 ? -16.052 19.768 -3.170 1.00 18.94 11 VAL C C 1
ATOM 1623 O O . VAL C 1 11 ? -15.729 18.711 -3.732 1.00 19.26 11 VAL C O 1
ATOM 1627 N N . THR C 1 12 ? -17.291 20.146 -2.978 1.00 18.38 12 THR C N 1
ATOM 1628 C CA . THR C 1 12 ? -18.373 19.272 -3.299 1.00 19.44 12 THR C CA 1
ATOM 1629 C C . THR C 1 12 ? -19.650 20.019 -3.614 1.00 18.94 12 THR C C 1
ATOM 1630 O O . THR C 1 12 ? -19.718 21.256 -3.737 1.00 19.23 12 THR C O 1
ATOM 1634 N N . GLU C 1 13 ? -20.746 19.265 -3.717 1.00 18.19 13 GLU C N 1
ATOM 1635 C CA . GLU C 1 13 ? -22.006 19.835 -4.073 1.00 20.23 13 GLU C CA 1
ATOM 1636 C C . GLU C 1 13 ? -22.649 20.527 -2.907 1.00 20.45 13 GLU C C 1
ATOM 1637 O O . GLU C 1 13 ? -22.671 19.991 -1.787 1.00 19.61 13 GLU C O 1
ATOM 1643 N N . LYS C 1 14 ? -23.259 21.654 -3.200 1.00 21.69 14 LYS C N 1
ATOM 1644 C CA . LYS C 1 14 ? -23.846 22.499 -2.171 1.00 23.00 14 LYS C CA 1
ATOM 1645 C C . LYS C 1 14 ? -24.906 21.797 -1.337 1.00 23.30 14 LYS C C 1
ATOM 1646 O O . LYS C 1 14 ? -25.029 22.028 -0.143 1.00 23.27 14 LYS C O 1
ATOM 1652 N N . ILE C 1 15 ? -25.691 20.911 -1.954 1.00 23.88 15 ILE C N 1
ATOM 1653 C CA . ILE C 1 15 ? -26.741 20.236 -1.236 1.00 25.13 15 ILE C CA 1
ATOM 1654 C C . ILE C 1 15 ? -26.228 19.357 -0.062 1.00 23.23 15 ILE C C 1
ATOM 1655 O O . ILE C 1 15 ? -27.003 19.086 0.862 1.00 26.26 15 ILE C O 1
ATOM 1660 N N . LEU C 1 16 ? -24.937 19.029 -0.055 1.00 22.92 16 LEU C N 1
ATOM 1661 C CA . LEU C 1 16 ? -24.342 18.227 1.002 1.00 21.56 16 LEU C CA 1
ATOM 1662 C C . LEU C 1 16 ? -23.873 19.069 2.220 1.00 22.50 16 LEU C C 1
ATOM 1663 O O . LEU C 1 16 ? -23.296 18.494 3.174 1.00 23.36 16 LEU C O 1
ATOM 1668 N N . LEU C 1 17 ? -24.058 20.392 2.191 1.00 21.89 17 LEU C N 1
ATOM 1669 C CA . LEU C 1 17 ? -23.569 21.277 3.271 1.00 21.54 17 LEU C CA 1
ATOM 1670 C C . LEU C 1 17 ? -23.856 20.768 4.706 1.00 22.13 17 LEU C C 1
ATOM 1671 O O . LEU C 1 17 ? -22.868 20.489 5.453 1.00 22.14 17 LEU C O 1
ATOM 1676 N N . LYS C 1 18 ? -25.108 20.542 5.014 1.00 23.46 18 LYS C N 1
ATOM 1677 C CA . LYS C 1 18 ? -25.421 20.163 6.424 1.00 24.95 18 LYS C CA 1
ATOM 1678 C C . LYS C 1 18 ? -24.920 18.759 6.740 1.00 24.65 18 LYS C C 1
ATOM 1679 O O . LYS C 1 18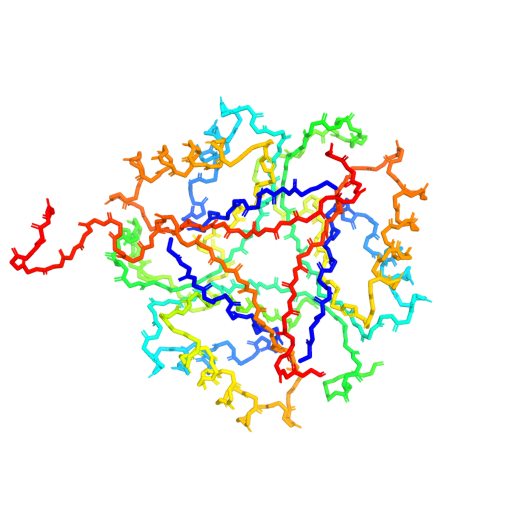 ? -24.519 18.423 7.866 1.00 24.33 18 LYS C O 1
ATOM 1685 N N . LYS C 1 19 ? -25.025 17.902 5.750 1.00 22.52 19 LYS C N 1
ATOM 1686 C CA . LYS C 1 19 ? -24.584 16.481 5.937 1.00 23.46 19 LYS C CA 1
ATOM 1687 C C . LYS C 1 19 ? -23.073 16.414 6.261 1.00 22.41 19 LYS C C 1
ATOM 1688 O O . LYS C 1 19 ? -22.683 15.668 7.161 1.00 23.53 19 LYS C O 1
ATOM 1694 N N . ILE C 1 20 ? -22.283 17.205 5.564 1.00 19.63 20 ILE C N 1
ATOM 1695 C CA . ILE C 1 20 ? -20.846 17.204 5.792 1.00 19.44 20 ILE C CA 1
ATOM 1696 C C . ILE C 1 20 ? -20.486 17.916 7.060 1.00 19.88 20 ILE C C 1
ATOM 1697 O O . ILE C 1 20 ? -19.596 17.481 7.734 1.00 21.04 20 ILE C O 1
ATOM 1702 N N . ALA C 1 21 ? -21.195 18.993 7.381 1.00 19.41 21 ALA C N 1
ATOM 1703 C CA . ALA C 1 21 ? -20.978 19.710 8.663 1.00 20.00 21 ALA C CA 1
ATOM 1704 C C . ALA C 1 21 ? -21.188 18.740 9.812 1.00 22.48 21 ALA C C 1
ATOM 1705 O O . ALA C 1 21 ? -20.408 18.789 10.771 1.00 23.04 21 ALA C O 1
ATOM 1707 N N . LYS C 1 22 ? -22.133 17.768 9.694 1.00 22.50 22 LYS C N 1
ATOM 1708 C CA . LYS C 1 22 ? -22.374 16.810 10.773 1.00 25.37 22 LYS C CA 1
ATOM 1709 C C . LYS C 1 22 ? -21.195 15.852 10.876 1.00 23.45 22 LYS C C 1
ATOM 1710 O O . LYS C 1 22 ? -20.735 15.604 11.965 1.00 25.71 22 LYS C O 1
ATOM 1716 N N . ILE C 1 23 ? -20.654 15.376 9.773 1.00 22.37 23 ILE C N 1
ATOM 1717 C CA . ILE C 1 23 ? -19.489 14.530 9.799 1.00 22.76 23 ILE C CA 1
ATOM 1718 C C . ILE C 1 23 ? -18.287 15.235 10.442 1.00 23.12 23 ILE C C 1
ATOM 1719 O O . ILE C 1 23 ? -17.573 14.651 11.276 1.00 23.07 23 ILE C O 1
ATOM 1724 N N . ILE C 1 24 ? -18.115 16.498 10.066 1.00 22.35 24 ILE C N 1
ATOM 1725 C CA . ILE C 1 24 ? -17.006 17.265 10.667 1.00 21.48 24 ILE C CA 1
ATOM 1726 C C . ILE C 1 24 ? -17.137 17.355 12.167 1.00 24.80 24 ILE C C 1
ATOM 1727 O O . ILE C 1 24 ? -16.185 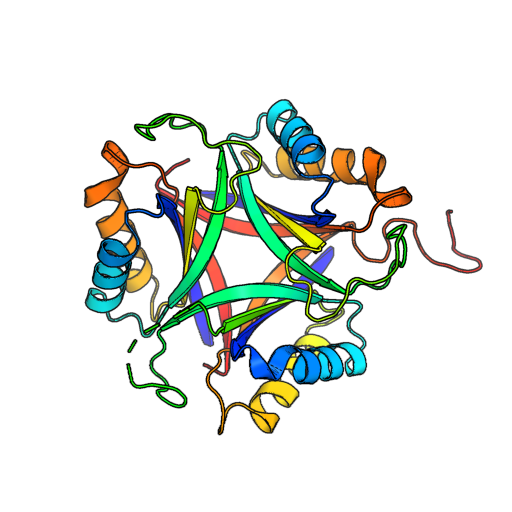17.074 12.919 1.00 24.87 24 ILE C O 1
ATOM 1732 N N . ASP C 1 25 ? -18.329 17.701 12.629 1.00 24.44 25 ASP C N 1
ATOM 1733 C CA . ASP C 1 25 ? -18.597 17.784 14.054 1.00 29.32 25 ASP C CA 1
ATOM 1734 C C . ASP C 1 25 ? -18.344 16.475 14.762 1.00 28.73 25 ASP C C 1
ATOM 1735 O O . ASP C 1 25 ? -17.670 16.436 15.819 1.00 29.17 25 ASP C O 1
ATOM 1740 N N . GLU C 1 26 ? -18.843 15.383 14.196 1.00 26.83 26 GLU C N 1
ATOM 1741 C CA . GLU C 1 26 ? -18.708 14.079 14.807 1.00 30.45 26 GLU C CA 1
ATOM 1742 C C . GLU C 1 26 ? -17.257 13.609 14.894 1.00 29.48 26 GLU C C 1
ATOM 1743 O O . GLU C 1 26 ? -16.940 12.775 15.716 1.00 31.55 26 GLU C O 1
ATOM 1749 N N . SER C 1 27 ? -16.382 14.227 14.104 1.00 28.46 27 SER C N 1
ATOM 1750 C CA . SER C 1 27 ? -14.985 13.872 14.052 1.00 30.41 27 SER C CA 1
ATOM 1751 C C . SER C 1 27 ? -14.224 14.394 15.234 1.00 29.09 27 SER C C 1
ATOM 1752 O O . SER C 1 27 ? -13.110 13.897 15.460 1.00 31.78 27 SER C O 1
ATOM 1755 N N . GLY C 1 28 ? -14.781 15.390 15.942 1.00 27.00 28 GLY C N 1
ATOM 1756 C CA . GLY C 1 28 ? -14.025 16.084 16.977 1.00 28.20 28 GLY C CA 1
ATOM 1757 C C . GLY C 1 28 ? -13.372 17.367 16.503 1.00 25.55 28 GLY C C 1
ATOM 1758 O O . GLY C 1 28 ? -12.814 18.175 17.311 1.00 27.26 28 GLY C O 1
ATOM 1759 N N . ALA C 1 29 ? -13.424 17.683 15.211 1.00 23.67 29 ALA C N 1
ATOM 1760 C CA . ALA C 1 29 ? -12.875 18.906 14.735 1.00 23.28 29 ALA C CA 1
ATOM 1761 C C . ALA C 1 29 ? -13.594 20.095 15.367 1.00 24.23 29 ALA C C 1
ATOM 1762 O O . ALA C 1 29 ? -14.763 20.084 15.643 1.00 25.22 29 ALA C O 1
ATOM 1764 N N . LYS C 1 30 ? -12.841 21.128 15.673 1.00 23.20 30 LYS C N 1
ATOM 1765 C CA . LYS C 1 30 ? -13.333 22.305 16.421 1.00 23.97 30 LYS C CA 1
ATOM 1766 C C . LYS C 1 30 ? -14.177 23.234 15.571 1.00 22.62 30 LYS C C 1
ATOM 1767 O O . LYS C 1 30 ? -14.839 24.142 16.097 1.00 25.35 30 LYS C O 1
ATOM 1773 N N . GLY C 1 31 ? -14.081 23.100 14.274 1.00 22.42 31 GLY C N 1
ATOM 1774 C CA . GLY C 1 31 ? -14.854 23.937 13.374 1.00 21.82 31 GLY C CA 1
ATOM 1775 C C . GLY C 1 31 ? -14.562 23.678 11.929 1.00 19.72 31 GLY C C 1
ATOM 1776 O O . GLY C 1 31 ? -13.883 22.718 11.583 1.00 20.75 31 GLY C O 1
ATOM 1777 N N . TYR C 1 32 ? -15.118 24.511 11.080 1.00 18.71 32 TYR C N 1
ATOM 1778 C CA . TYR C 1 32 ? -14.884 24.468 9.658 1.00 17.99 32 TYR C CA 1
ATOM 1779 C C . TYR C 1 32 ? -15.233 25.857 9.063 1.00 17.54 32 TYR C C 1
ATOM 1780 O O . TYR C 1 32 ? -16.064 26.591 9.586 1.00 17.90 32 TYR C O 1
ATOM 1789 N N . THR C 1 33 ? -14.677 26.146 7.889 1.00 16.23 33 THR C N 1
ATOM 1790 C CA . THR C 1 33 ? -15.013 27.284 7.079 1.00 16.65 33 THR C CA 1
ATOM 1791 C C . THR C 1 33 ? -15.547 26.794 5.737 1.00 17.13 33 THR C C 1
ATOM 1792 O O . THR C 1 33 ? -15.128 25.724 5.256 1.00 19.05 33 THR C O 1
ATOM 1796 N N . VAL C 1 34 ? -16.619 27.430 5.272 1.00 17.21 34 VAL C N 1
ATOM 1797 C CA . VAL C 1 34 ? -17.258 26.982 4.028 1.00 19.28 34 VAL C CA 1
ATOM 1798 C C . VAL C 1 34 ? -17.543 28.188 3.140 1.00 21.49 34 VAL C C 1
ATOM 1799 O O . VAL C 1 34 ? -17.912 29.263 3.553 1.00 21.82 34 VAL C O 1
ATOM 1803 N N . MET C 1 35 ? -17.269 28.001 1.846 1.00 22.74 35 MET C N 1
ATOM 1804 C CA . MET C 1 35 ? -17.355 29.088 0.840 1.00 22.08 35 MET C CA 1
ATOM 1805 C C . MET C 1 35 ? -18.251 28.554 -0.297 1.00 21.44 35 MET C C 1
ATOM 1806 O O . MET C 1 35 ? -18.187 27.328 -0.635 1.00 22.00 35 MET C O 1
ATOM 1811 N N . ASN C 1 36 ? -19.011 29.442 -0.915 1.00 21.76 36 ASN C N 1
ATOM 1812 C CA . ASN C 1 36 ? -19.677 29.102 -2.189 1.00 23.38 36 ASN C CA 1
ATOM 1813 C C . ASN C 1 36 ? -18.655 29.181 -3.310 1.00 24.30 36 ASN C C 1
ATOM 1814 O O . ASN C 1 36 ? -17.832 30.086 -3.312 1.00 24.78 36 ASN C O 1
ATOM 1819 N N . THR C 1 37 ? -18.683 28.253 -4.239 1.00 22.03 37 THR C N 1
ATOM 1820 C CA . THR C 1 37 ? -17.808 28.308 -5.381 1.00 22.23 37 THR C CA 1
ATOM 1821 C C . THR C 1 37 ? -18.503 27.802 -6.601 1.00 22.60 37 THR C C 1
ATOM 1822 O O . THR C 1 37 ? -19.575 27.169 -6.543 1.00 24.37 37 THR C O 1
ATOM 1826 N N . GLY C 1 38 ? -17.850 27.946 -7.761 1.00 23.08 38 GLY C N 1
ATOM 1827 C CA . GLY C 1 38 ? -18.158 27.277 -8.989 1.00 23.92 38 GLY C CA 1
ATOM 1828 C C . GLY C 1 38 ? -17.008 26.358 -9.353 1.00 23.48 38 GLY C C 1
ATOM 1829 O O . GLY C 1 38 ? -16.026 26.321 -8.648 1.00 23.48 38 GLY C O 1
ATOM 1830 N N . GLY C 1 39 ? -17.168 25.638 -10.432 1.00 26.08 39 GLY C N 1
ATOM 1831 C CA . GLY C 1 39 ? -16.100 24.777 -10.867 1.00 27.19 39 GLY C CA 1
ATOM 1832 C C . GLY C 1 39 ? -16.464 23.888 -11.959 1.00 27.78 39 GLY C C 1
ATOM 1833 O O . GLY C 1 39 ? -17.645 23.855 -12.409 1.00 29.07 39 GLY C O 1
ATOM 1834 N N . LYS C 1 40 ? -15.473 23.119 -12.400 1.00 26.38 40 LYS C N 1
ATOM 1835 C CA . LYS C 1 40 ? -15.662 22.134 -13.428 1.00 29.41 40 LYS C CA 1
ATOM 1836 C C . LYS C 1 40 ? -14.797 20.939 -13.004 1.00 26.20 40 LYS C C 1
ATOM 1837 O O . LYS C 1 40 ? -13.735 21.159 -12.474 1.00 24.85 40 LYS C O 1
ATOM 1843 N N . GLY C 1 41 ? -15.203 19.692 -13.258 1.00 25.95 41 GLY C N 1
ATOM 1844 C CA . GLY C 1 41 ? -14.421 18.538 -12.906 1.00 27.77 41 GLY C CA 1
ATOM 1845 C C . GLY C 1 41 ? -14.410 17.572 -14.069 1.00 31.00 41 GLY C C 1
ATOM 1846 O O . GLY C 1 41 ? -15.033 17.817 -15.133 1.00 33.48 41 GLY C O 1
ATOM 1847 N N . SER C 1 42 ? -13.672 16.495 -13.888 1.00 30.89 42 SER C N 1
ATOM 1848 C CA . SER C 1 42 ? -13.611 15.436 -14.878 1.00 31.39 42 SER C CA 1
ATOM 1849 C C . SER C 1 42 ? -14.097 14.098 -14.341 1.00 32.40 42 SER C C 1
ATOM 1850 O O . SER C 1 42 ? -14.149 13.134 -15.143 1.00 33.13 42 SER C O 1
ATOM 1853 N N . ARG C 1 43 ? -14.552 13.959 -13.103 1.00 31.49 43 ARG C N 1
ATOM 1854 C CA . ARG C 1 43 ? -15.140 12.694 -12.717 1.00 31.90 43 ARG C CA 1
ATOM 1855 C C . ARG C 1 43 ? -16.460 12.447 -13.424 1.00 33.44 43 ARG C C 1
ATOM 1856 O O . ARG C 1 43 ? -16.832 11.272 -13.611 1.00 32.70 43 ARG C O 1
ATOM 1864 N N . ASN C 1 44 ? -17.159 13.535 -13.784 1.00 34.06 44 ASN C N 1
ATOM 1865 C CA . ASN C 1 44 ? -18.426 13.525 -14.562 1.00 32.67 44 ASN C CA 1
ATOM 1866 C C . ASN C 1 44 ? -19.455 12.661 -13.890 1.00 34.10 44 ASN C C 1
ATOM 1867 O O . ASN C 1 44 ? -20.113 11.805 -14.513 1.00 35.78 44 ASN C O 1
ATOM 1872 N N . VAL C 1 45 ? -19.608 12.898 -12.588 1.00 33.05 45 VAL C N 1
ATOM 1873 C CA . VAL C 1 45 ? -20.688 12.253 -11.817 1.00 32.54 45 VAL C CA 1
ATOM 1874 C C . VAL C 1 45 ? -21.925 13.179 -11.918 1.00 31.13 45 VAL C C 1
ATOM 1875 O O . VAL C 1 45 ? -23.014 12.751 -12.208 1.00 30.81 45 VAL C O 1
ATOM 1879 N N . ARG C 1 46 ? -21.748 14.466 -11.597 1.00 31.55 46 ARG C N 1
ATOM 1880 C CA . ARG C 1 46 ? -22.862 15.442 -11.686 1.00 31.91 46 ARG C CA 1
ATOM 1881 C C . ARG C 1 46 ? -23.098 15.950 -13.099 1.00 35.48 46 ARG C C 1
ATOM 1882 O O . ARG C 1 46 ? -24.278 16.225 -13.530 1.00 33.25 46 ARG C O 1
ATOM 1890 N N . SER C 1 47 ? -22.001 16.196 -13.812 1.00 37.71 47 SER C N 1
ATOM 1891 C CA . SER C 1 47 ? -22.093 16.751 -15.183 1.00 42.64 47 SER C CA 1
ATOM 1892 C C . SER C 1 47 ? -20.812 16.502 -15.991 1.00 51.37 47 SER C C 1
ATOM 1893 O O . SER C 1 47 ? -19.696 16.469 -15.408 1.00 47.24 47 SER C O 1
ATOM 1896 N N . SER C 1 48 ? -20.983 16.338 -17.314 1.00 57.63 48 SER C N 1
ATOM 1897 C CA . SER C 1 48 ? -19.881 16.399 -18.302 1.00 62.22 48 SER C CA 1
ATOM 1898 C C . SER C 1 48 ? -19.795 17.819 -18.863 1.00 62.98 48 SER C C 1
ATOM 1899 O O . SER C 1 48 ? -19.559 18.021 -20.051 1.00 67.33 48 SER C O 1
ATOM 1902 N N . ILE C 1 56 ? -25.474 29.250 -12.088 1.00 74.06 56 ILE C N 1
ATOM 1903 C CA . ILE C 1 56 ? -25.184 29.588 -10.713 1.00 65.56 56 ILE C CA 1
ATOM 1904 C C . ILE C 1 56 ? -23.950 28.781 -10.248 1.00 61.58 56 ILE C C 1
ATOM 1905 O O . ILE C 1 56 ? -23.507 27.829 -10.902 1.00 61.40 56 ILE C O 1
ATOM 1907 N N . GLU C 1 57 ? -23.377 29.215 -9.139 1.00 55.71 57 GLU C N 1
ATOM 1908 C CA . GLU C 1 57 ? -22.452 28.409 -8.333 1.00 52.43 57 GLU C CA 1
ATOM 1909 C C . GLU C 1 57 ? -23.192 27.220 -7.664 1.00 48.29 57 GLU C C 1
ATOM 1910 O O . GLU C 1 57 ? -24.133 27.440 -6.912 1.00 53.55 57 GLU C O 1
ATOM 1916 N N . ALA C 1 58 ? -22.716 26.001 -7.857 1.00 38.01 58 ALA C N 1
ATOM 1917 C CA . ALA C 1 58 ? -23.366 24.841 -7.211 1.00 36.06 58 ALA C CA 1
ATOM 1918 C C . ALA C 1 58 ? -22.431 24.080 -6.372 1.00 33.05 58 ALA C C 1
ATOM 1919 O O . ALA C 1 58 ? -22.780 22.962 -5.873 1.00 30.52 58 ALA C O 1
ATOM 1921 N N . ASN C 1 59 ? -21.248 24.686 -6.100 1.00 23.93 59 ASN C N 1
ATOM 1922 C CA . ASN C 1 59 ? -20.383 24.025 -5.225 1.00 23.40 59 ASN C CA 1
ATOM 1923 C C . ASN C 1 59 ? -20.226 24.731 -3.906 1.00 19.46 59 ASN C C 1
ATOM 1924 O O . ASN C 1 59 ? -20.512 25.989 -3.772 1.00 21.33 59 ASN C O 1
ATOM 1929 N N . ILE C 1 60 ? -19.765 23.938 -2.971 1.00 19.94 60 ILE C N 1
ATOM 1930 C CA . ILE C 1 60 ? -19.235 24.433 -1.724 1.00 20.34 60 ILE C CA 1
ATOM 1931 C C . ILE C 1 60 ? -17.831 23.918 -1.524 1.00 20.03 60 ILE C C 1
ATOM 1932 O O . ILE C 1 60 ? -17.469 22.752 -1.897 1.00 20.31 60 ILE C O 1
ATOM 1937 N N . LYS C 1 61 ? -17.037 24.717 -0.836 1.00 18.89 61 LYS C N 1
ATOM 1938 C CA . LYS C 1 61 ? -15.702 24.356 -0.448 1.00 17.67 61 LYS C CA 1
ATOM 1939 C C . LYS C 1 61 ? -15.571 24.466 1.049 1.00 19.53 61 LYS C C 1
ATOM 1940 O O . LYS C 1 61 ? -15.739 25.562 1.602 1.00 20.87 61 LYS C O 1
ATOM 1946 N N . PHE C 1 62 ? -15.322 23.342 1.702 1.00 18.16 62 PHE C N 1
ATOM 1947 C CA . PHE C 1 62 ? -14.957 23.307 3.139 1.00 17.74 62 PHE C CA 1
ATOM 1948 C C . PHE C 1 62 ? -13.480 23.364 3.344 1.00 19.22 62 PHE C C 1
ATOM 1949 O O . PHE C 1 62 ? -12.720 22.723 2.605 1.00 18.96 62 PHE C O 1
ATOM 1957 N N . GLU C 1 63 ? -13.042 24.095 4.387 1.00 18.66 63 GLU C N 1
ATOM 1958 C CA . GLU C 1 63 ? -11.690 24.038 4.862 1.00 19.54 63 GLU C CA 1
ATOM 1959 C C . GLU C 1 63 ? -11.734 23.718 6.313 1.00 18.77 63 GLU C C 1
ATOM 1960 O O . GLU C 1 63 ? -12.456 24.409 7.069 1.00 19.96 63 GLU C O 1
ATOM 1966 N N . ILE C 1 64 ? -11.069 22.673 6.721 1.00 18.37 64 ILE C N 1
ATOM 1967 C CA . ILE C 1 64 ? -11.182 22.197 8.095 1.00 19.46 64 ILE C CA 1
ATOM 1968 C C . ILE C 1 64 ? -9.763 22.053 8.632 1.00 20.11 64 ILE C C 1
ATOM 1969 O O . ILE C 1 64 ? -9.002 21.199 8.195 1.00 20.69 64 ILE C O 1
ATOM 1974 N N . LEU C 1 65 ? -9.420 22.867 9.640 1.00 17.79 65 LEU C N 1
ATOM 1975 C CA . LEU C 1 65 ? -8.110 22.696 10.309 1.00 21.16 65 LEU C CA 1
ATOM 1976 C C . LEU C 1 65 ? -8.295 21.636 11.374 1.00 21.99 65 LEU C C 1
ATOM 1977 O O . LEU C 1 65 ? -9.079 21.765 12.299 1.00 21.70 65 LEU C O 1
ATOM 1982 N N . THR C 1 66 ? -7.545 20.558 11.278 1.00 21.73 66 THR C N 1
ATOM 1983 C CA . THR C 1 66 ? -7.787 19.407 12.183 1.00 27.38 66 THR C CA 1
ATOM 1984 C C . THR C 1 66 ? -6.774 19.276 13.277 1.00 29.50 66 THR C C 1
ATOM 1985 O O . THR C 1 66 ? -5.708 19.713 13.130 1.00 28.50 66 THR C O 1
ATOM 1989 N N . GLU C 1 67 ? -7.144 18.516 14.311 1.00 32.79 67 GLU C N 1
ATOM 1990 C CA . GLU C 1 67 ? -6.291 18.305 15.467 1.00 37.67 67 GLU C CA 1
ATOM 1991 C C . GLU C 1 67 ? -5.129 17.395 15.134 1.00 35.92 67 GLU C C 1
ATOM 1992 O O . GLU C 1 67 ? -4.003 17.601 15.637 1.00 39.97 67 GLU C O 1
ATOM 1998 N N . THR C 1 68 ? -5.390 16.443 14.252 1.00 32.94 68 THR C N 1
ATOM 1999 C CA . THR C 1 68 ? -4.380 15.490 13.828 1.00 31.36 68 THR C CA 1
ATOM 2000 C C . THR C 1 68 ? -4.578 15.144 12.333 1.00 30.53 68 THR C C 1
ATOM 2001 O O . THR C 1 68 ? -5.619 15.413 11.779 1.00 27.67 68 THR C O 1
ATOM 2005 N N . ARG C 1 69 ? -3.615 14.403 11.753 1.00 30.63 69 ARG C N 1
ATOM 2006 C CA . ARG C 1 69 ? -3.770 13.836 10.431 1.00 31.10 69 ARG C CA 1
ATOM 2007 C C . ARG C 1 69 ? -4.875 12.780 10.453 1.00 31.14 69 ARG C C 1
ATOM 2008 O O . ARG C 1 69 ? -5.641 12.662 9.537 1.00 27.81 69 ARG C O 1
ATOM 2016 N N . GLU C 1 70 ? -4.974 12.021 11.526 1.00 31.02 70 GLU C N 1
ATOM 2017 C CA . GLU C 1 70 ? -5.955 10.957 11.647 1.00 32.65 70 GLU C CA 1
ATOM 2018 C C . GLU C 1 70 ? -7.349 11.536 11.621 1.00 29.89 70 GLU C C 1
ATOM 2019 O O . GLU C 1 70 ? -8.217 10.952 10.964 1.00 29.19 70 GLU C O 1
ATOM 2025 N N . MET C 1 71 ? -7.524 12.705 12.235 1.00 27.64 71 MET C N 1
ATOM 2026 C CA . MET C 1 71 ? -8.829 13.328 12.242 1.00 27.42 71 MET C CA 1
ATOM 2027 C C . MET C 1 71 ? -9.192 13.690 10.783 1.00 24.76 71 MET C C 1
ATOM 2028 O O . MET C 1 71 ? -10.337 13.560 10.345 1.00 23.39 71 MET C O 1
ATOM 2033 N N . ALA C 1 72 ? -8.250 14.349 10.089 1.00 23.12 72 ALA C N 1
ATOM 2034 C CA . ALA C 1 72 ? -8.513 14.728 8.699 1.00 22.36 72 ALA C CA 1
ATOM 2035 C C . ALA C 1 72 ? -8.858 13.544 7.808 1.00 23.67 72 ALA C C 1
ATOM 2036 O O . ALA C 1 72 ? -9.769 13.624 7.003 1.00 22.57 72 ALA C O 1
ATOM 2038 N N . GLU C 1 73 ? -8.154 12.455 8.008 1.00 24.36 73 GLU C N 1
ATOM 2039 C CA . GLU C 1 73 ? -8.374 11.206 7.222 1.00 27.46 73 GLU C CA 1
ATOM 2040 C C . GLU C 1 73 ? -9.747 10.654 7.556 1.00 26.84 73 GLU C C 1
ATOM 2041 O O . GLU C 1 73 ? -10.464 10.137 6.668 1.00 26.41 73 GLU C O 1
ATOM 2047 N N . GLU C 1 74 ? -10.125 10.751 8.830 1.00 26.71 74 GLU C N 1
ATOM 2048 C CA . GLU C 1 74 ? -11.429 10.218 9.209 1.00 29.02 74 GLU C CA 1
ATOM 2049 C C . GLU C 1 74 ? -12.548 10.976 8.511 1.00 25.59 74 GLU C C 1
ATOM 2050 O O . GLU C 1 74 ? -13.473 10.360 7.972 1.00 25.30 74 GLU C O 1
ATOM 2056 N N . ILE C 1 75 ? -12.488 12.276 8.532 1.00 21.71 75 ILE C N 1
ATOM 2057 C CA . ILE C 1 75 ? -13.479 13.114 7.836 1.00 20.97 75 ILE C CA 1
ATOM 2058 C C . ILE C 1 75 ? -13.488 12.757 6.351 1.00 21.45 75 ILE C C 1
ATOM 2059 O O . ILE C 1 75 ? -14.565 12.516 5.754 1.00 20.51 75 ILE C O 1
ATOM 2064 N N . ALA C 1 76 ? -12.319 12.750 5.735 1.00 19.56 76 ALA C N 1
ATOM 2065 C CA . ALA C 1 76 ? -12.210 12.475 4.316 1.00 19.82 76 ALA C CA 1
ATOM 2066 C C . ALA C 1 76 ? -12.822 11.172 3.950 1.00 21.02 76 ALA C C 1
ATOM 2067 O O . ALA C 1 76 ? -13.571 11.031 2.955 1.00 19.72 76 ALA C O 1
ATOM 2069 N N . ASP C 1 77 ? -12.407 10.115 4.674 1.00 23.28 77 ASP C N 1
ATOM 2070 C CA . ASP C 1 77 ? -12.888 8.792 4.358 1.00 24.52 77 ASP C CA 1
ATOM 2071 C C . ASP C 1 77 ? -14.432 8.683 4.514 1.00 23.89 77 ASP C C 1
ATOM 2072 O O . ASP C 1 77 ? -15.058 8.088 3.683 1.00 23.56 77 ASP C O 1
ATOM 2077 N N . ARG C 1 78 ? -14.985 9.283 5.558 1.00 22.71 78 ARG C N 1
ATOM 2078 C CA . ARG C 1 78 ? -16.463 9.264 5.770 1.00 23.18 78 ARG C CA 1
ATOM 2079 C C . ARG C 1 78 ? -17.170 9.971 4.629 1.00 21.30 78 ARG C C 1
ATOM 2080 O O . ARG C 1 78 ? -18.113 9.465 4.083 1.00 22.42 78 ARG C O 1
ATOM 2088 N N . VAL C 1 79 ? -16.648 11.126 4.248 1.00 20.44 79 VAL C N 1
ATOM 2089 C CA . VAL C 1 79 ? -17.317 11.949 3.193 1.00 18.70 79 VAL C CA 1
ATOM 2090 C C . VAL C 1 79 ? -17.242 11.213 1.891 1.00 22.03 79 VAL C C 1
ATOM 2091 O O . VAL C 1 79 ? -18.265 11.001 1.180 1.00 19.79 79 VAL C O 1
ATOM 2095 N N . ALA C 1 80 ? -16.069 10.751 1.534 1.00 19.37 80 ALA C N 1
ATOM 2096 C CA . ALA C 1 80 ? -15.875 10.097 0.240 1.00 21.03 80 ALA C CA 1
ATOM 2097 C C . ALA C 1 80 ? -16.694 8.812 0.121 1.00 21.78 80 ALA C C 1
ATOM 2098 O O . ALA C 1 80 ? -17.389 8.550 -0.874 1.00 21.25 80 ALA C O 1
ATOM 2100 N N . VAL C 1 81 ? -16.622 7.939 1.125 1.00 21.53 81 VAL C N 1
ATOM 2101 C CA . VAL C 1 81 ? -17.413 6.671 1.108 1.00 22.75 81 VAL C CA 1
ATOM 2102 C C . VAL C 1 81 ? -18.871 6.966 1.089 1.00 23.51 81 VAL C C 1
ATOM 2103 O O . VAL C 1 81 ? -19.620 6.285 0.368 1.00 24.89 81 VAL C O 1
ATOM 2107 N N . LYS C 1 82 ? -19.315 7.910 1.906 1.00 21.86 82 LYS C N 1
ATOM 2108 C CA . LYS C 1 82 ? -20.775 8.139 2.012 1.00 22.72 82 LYS C CA 1
ATOM 2109 C C . LYS C 1 82 ? -21.307 8.732 0.704 1.00 21.87 82 LYS C C 1
ATOM 2110 O O . LYS C 1 82 ? -22.440 8.403 0.291 1.00 23.21 82 LYS C O 1
ATOM 2116 N N . TYR C 1 83 ? -20.528 9.619 0.054 1.00 22.12 83 TYR C N 1
ATOM 2117 C CA . TYR C 1 83 ? -21.127 10.503 -0.975 1.00 20.79 83 TYR C CA 1
ATOM 2118 C C . TYR C 1 83 ? -20.471 10.409 -2.319 1.00 21.21 83 TYR C C 1
ATOM 2119 O O . TYR C 1 83 ? -21.145 10.652 -3.327 1.00 19.67 83 TYR C O 1
ATOM 2128 N N . PHE C 1 84 ? -19.177 10.113 -2.449 1.00 20.83 84 PHE C N 1
ATOM 2129 C CA . PHE C 1 84 ? -18.513 10.439 -3.734 1.00 20.98 84 PHE C CA 1
ATOM 2130 C C . PHE C 1 84 ? -18.708 9.468 -4.872 1.00 21.96 84 PHE C C 1
ATOM 2131 O O . PHE C 1 84 ? -18.275 9.749 -6.006 1.00 23.59 84 PHE C O 1
ATOM 2139 N N . ASN C 1 85 ? -19.378 8.353 -4.630 1.00 21.20 85 ASN C N 1
ATOM 2140 C CA . ASN C 1 85 ? -19.832 7.507 -5.736 1.00 23.51 85 ASN C CA 1
ATOM 2141 C C . ASN C 1 85 ? -21.059 8.128 -6.392 1.00 23.97 85 ASN C C 1
ATOM 2142 O O . ASN C 1 85 ? -21.320 7.782 -7.526 1.00 25.32 85 ASN C O 1
ATOM 2147 N N . ASP C 1 86 ? -21.779 8.966 -5.630 1.00 20.66 86 ASP C N 1
ATOM 2148 C CA . ASP C 1 86 ? -23.064 9.483 -6.018 1.00 20.27 86 ASP C CA 1
ATOM 2149 C C . ASP C 1 86 ? -23.146 10.970 -6.274 1.00 20.26 86 ASP C C 1
ATOM 2150 O O . ASP C 1 86 ? -24.167 11.453 -6.728 1.00 21.92 86 ASP C O 1
ATOM 2155 N N . TYR C 1 87 ? -22.119 11.691 -5.842 1.00 19.96 87 TYR C N 1
ATOM 2156 C CA . TYR C 1 87 ? -22.030 13.132 -5.884 1.00 20.21 87 TYR C CA 1
ATOM 2157 C C . TYR C 1 87 ? -20.643 13.515 -6.344 1.00 19.96 87 TYR C C 1
ATOM 2158 O O . TYR C 1 87 ? -19.674 12.783 -6.098 1.00 19.95 87 TYR C O 1
ATOM 2167 N N . ALA C 1 88 ? -20.579 14.681 -7.010 1.00 18.69 88 ALA C N 1
ATOM 2168 C CA . ALA C 1 88 ? -19.282 15.248 -7.404 1.00 17.88 88 ALA C CA 1
ATOM 2169 C C . ALA C 1 88 ? -18.520 15.696 -6.137 1.00 19.80 88 ALA C C 1
ATOM 2170 O O . ALA C 1 88 ? -19.109 16.028 -5.116 1.00 19.86 88 ALA C O 1
ATOM 2172 N N . GLY C 1 89 ? -17.1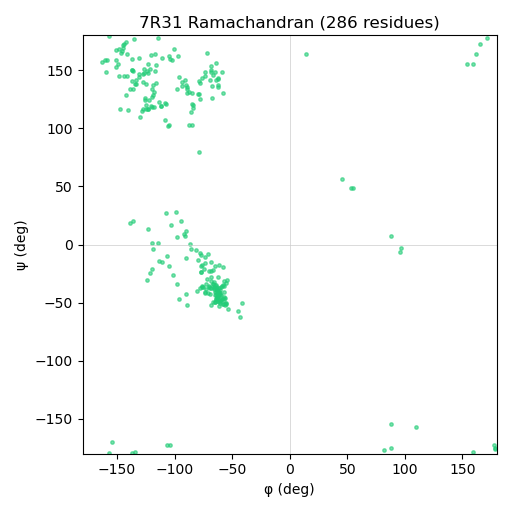98 15.700 -6.265 1.00 19.88 89 GLY C N 1
ATOM 2173 C CA . GLY C 1 89 ? -16.352 16.282 -5.239 1.00 19.88 89 GLY C CA 1
ATOM 2174 C C . GLY C 1 89 ? -14.938 15.780 -5.269 1.00 22.19 89 GLY C C 1
ATOM 2175 O O . GLY C 1 89 ? -14.648 14.686 -5.764 1.00 23.96 89 GLY C O 1
ATOM 2176 N N . ILE C 1 90 ? -14.012 16.614 -4.731 1.00 19.79 90 ILE C N 1
ATOM 2177 C CA A ILE C 1 90 ? -12.652 16.192 -4.523 0.50 18.62 90 ILE C CA 1
ATOM 2178 C CA B ILE C 1 90 ? -12.575 16.315 -4.606 0.50 19.70 90 ILE C CA 1
ATOM 2179 C C . ILE C 1 90 ? -12.265 16.597 -3.099 1.00 18.13 90 ILE C C 1
ATOM 2180 O O . ILE C 1 90 ? -12.863 17.478 -2.470 1.00 19.72 90 ILE C O 1
ATOM 2189 N N . ILE C 1 91 ? -11.235 15.902 -2.606 1.00 18.48 91 ILE C N 1
ATOM 2190 C CA . ILE C 1 91 ? -10.734 16.165 -1.250 1.00 19.43 91 ILE C CA 1
ATOM 2191 C C . ILE C 1 91 ? -9.229 16.195 -1.324 1.00 19.96 91 ILE C C 1
ATOM 2192 O O . ILE C 1 91 ? -8.589 15.338 -1.906 1.00 21.65 91 ILE C O 1
ATOM 2197 N N . TYR C 1 92 ? -8.632 17.196 -0.706 1.00 18.97 92 TYR C N 1
ATOM 2198 C CA . TYR C 1 92 ? -7.179 17.261 -0.583 1.00 20.04 92 TYR C CA 1
ATOM 2199 C C . TYR C 1 92 ? -6.756 17.903 0.768 1.00 19.38 92 TYR C C 1
ATOM 2200 O O . TYR C 1 92 ? -7.560 18.520 1.412 1.00 19.98 92 TYR C O 1
ATOM 2209 N N . ILE C 1 93 ? -5.464 17.748 1.087 1.00 21.00 93 ILE C N 1
ATOM 2210 C CA . ILE C 1 93 ? -4.947 18.287 2.341 1.00 22.80 93 ILE C CA 1
ATOM 2211 C C . ILE C 1 93 ? -3.757 19.194 2.040 1.00 22.90 93 ILE C C 1
ATOM 2212 O O . ILE C 1 93 ? -2.920 18.827 1.237 1.00 25.05 93 ILE C O 1
ATOM 2217 N N . CYS C 1 94 ? -3.734 20.331 2.746 1.00 24.64 94 CYS C N 1
ATOM 2218 C CA . CYS C 1 94 ? -2.602 21.299 2.721 1.00 28.73 94 CYS C CA 1
ATOM 2219 C C . CYS C 1 94 ? -2.026 21.339 4.126 1.00 29.17 94 CYS C C 1
ATOM 2220 O O . CYS C 1 94 ? -2.734 21.125 5.082 1.00 26.59 94 CYS C O 1
ATOM 2223 N N . SER C 1 95 ? -0.739 21.709 4.212 1.00 27.75 95 SER C N 1
ATOM 2224 C CA . SER C 1 95 ? -0.114 21.867 5.532 1.00 29.36 95 SER C CA 1
ATOM 2225 C C . SER C 1 95 ? -0.338 23.301 5.980 1.00 29.99 95 SER C C 1
ATOM 2226 O O . SER C 1 95 ? -0.173 24.232 5.204 1.00 32.76 95 SER C O 1
ATOM 2229 N N . ALA C 1 96 ? -0.718 23.471 7.223 1.00 27.11 96 ALA C N 1
ATOM 2230 C CA . ALA C 1 96 ? -0.928 24.795 7.778 1.00 24.74 96 ALA C CA 1
ATOM 2231 C C . ALA C 1 96 ? -0.198 24.908 9.114 1.00 25.25 96 ALA C C 1
ATOM 2232 O O . ALA C 1 96 ? 0.259 23.921 9.668 1.00 28.75 96 ALA C O 1
ATOM 2234 N N . GLU C 1 97 ? 0.053 26.118 9.552 1.00 23.34 97 GLU C N 1
ATOM 2235 C CA . GLU C 1 97 ? 0.576 26.359 10.893 1.00 26.19 97 GLU C CA 1
ATOM 2236 C C . GLU C 1 97 ? -0.405 27.325 11.507 1.00 28.10 97 GLU C C 1
ATOM 2237 O O . GLU C 1 97 ? -0.609 28.424 10.966 1.00 25.55 97 GLU C O 1
ATOM 2243 N N . VAL C 1 98 ? -1.023 26.935 12.605 1.00 24.88 98 VAL C N 1
ATOM 2244 C CA . VAL C 1 98 ? -1.951 27.793 13.335 1.00 23.37 98 VAL C CA 1
ATOM 2245 C C . VAL C 1 98 ? -1.234 28.815 14.205 1.00 24.46 98 VAL C C 1
ATOM 2246 O O . VAL C 1 98 ? -0.216 28.532 14.895 1.00 26.55 98 VAL C O 1
ATOM 2250 N N . LEU C 1 99 ? -1.622 30.063 14.061 1.00 20.65 99 LEU C N 1
ATOM 2251 C CA . LEU C 1 99 ? -1.148 31.148 14.895 1.00 20.22 99 LEU C CA 1
ATOM 2252 C C . LEU C 1 99 ? -2.093 31.420 15.998 1.00 20.37 99 LEU C C 1
ATOM 2253 O O . LEU C 1 99 ? -1.662 31.615 17.139 1.00 21.80 99 LEU C O 1
ATOM 2258 N N . TYR C 1 100 ? -3.364 31.504 15.691 1.00 19.08 100 TYR C N 1
ATOM 2259 C CA . TYR C 1 100 ? -4.429 31.777 16.674 1.00 19.40 100 TYR C CA 1
ATOM 2260 C C . TYR C 1 100 ? -5.586 30.938 16.332 1.00 20.49 100 TYR C C 1
ATOM 2261 O O . TYR C 1 100 ? -6.155 31.022 15.237 1.00 19.90 100 TYR C O 1
ATOM 2270 N N . GLY C 1 101 ? -5.909 30.011 17.243 1.00 20.34 101 GLY C N 1
ATOM 2271 C CA . GLY C 1 101 ? -6.940 29.081 16.975 1.00 20.31 101 GLY C CA 1
ATOM 2272 C C . GLY C 1 101 ? -8.004 29.034 18.081 1.00 21.16 101 GLY C C 1
ATOM 2273 O O . GLY C 1 101 ? -8.233 30.037 18.773 1.00 20.82 101 GLY C O 1
ATOM 2274 N N A HIS C 1 102 ? -8.597 27.851 18.291 0.50 20.64 102 HIS C N 1
ATOM 2275 N N B HIS C 1 102 ? -8.543 27.815 18.295 0.50 21.65 102 HIS C N 1
ATOM 2276 C CA A HIS C 1 102 ? -9.552 27.638 19.410 0.50 22.60 102 HIS C CA 1
ATOM 2277 C CA B HIS C 1 102 ? -9.576 27.596 19.334 0.50 24.66 102 HIS C CA 1
ATOM 2278 C C A HIS C 1 102 ? -9.013 28.124 20.749 0.50 23.90 102 HIS C C 1
ATOM 2279 C C B HIS C 1 102 ? -9.064 27.952 20.741 0.50 25.07 102 HIS C C 1
ATOM 2280 O O A HIS C 1 102 ? -9.701 28.740 21.593 0.50 24.80 102 HIS C O 1
ATOM 2281 O O B HIS C 1 102 ? -9.875 28.317 21.622 0.50 25.88 102 HIS C O 1
ATOM 2294 N N . THR C 1 103 ? -7.747 27.866 20.956 1.00 25.12 103 THR C N 1
ATOM 2295 C CA . THR C 1 103 ? -7.073 28.174 22.223 1.00 27.80 103 THR C CA 1
ATOM 2296 C C . THR C 1 103 ? -6.542 29.634 22.359 1.00 28.07 103 THR C C 1
ATOM 2297 O O . THR C 1 103 ? -5.637 29.961 23.168 1.00 27.12 103 THR C O 1
ATOM 2301 N N . PHE C 1 104 ? -7.114 30.548 21.548 1.00 26.02 104 PHE C N 1
ATOM 2302 C CA . PHE C 1 104 ? -6.763 31.946 21.614 1.00 27.44 104 PHE C CA 1
ATOM 2303 C C . PHE C 1 104 ? -6.601 32.449 23.050 1.00 27.92 104 PHE C C 1
ATOM 2304 O O . PHE C 1 104 ? -5.599 33.090 23.400 1.00 29.00 104 PHE C O 1
ATOM 2312 N N . ALA C 1 105 ? -7.584 32.169 23.888 1.00 27.46 105 ALA C N 1
ATOM 2313 C CA . ALA C 1 105 ? -7.585 32.711 25.255 1.00 28.57 105 ALA C CA 1
ATOM 2314 C C . ALA C 1 105 ? -7.179 31.659 26.295 1.00 28.62 105 ALA C C 1
ATOM 2315 O O . ALA C 1 105 ? -7.343 31.841 27.452 1.00 29.38 105 ALA C O 1
ATOM 2317 N N . GLY C 1 106 ? -6.574 30.573 25.802 1.00 29.83 106 GLY C N 1
ATOM 2318 C CA . GLY C 1 106 ? -5.963 29.535 26.637 1.00 30.22 106 GLY C CA 1
ATOM 2319 C C . GLY C 1 106 ? -6.861 28.409 27.085 1.00 32.26 106 GLY C C 1
ATOM 2320 O O . GLY C 1 106 ? -8.033 28.339 26.733 1.00 35.71 106 GLY C O 1
ATOM 2321 N N . PRO C 1 107 ? -6.339 27.533 27.918 1.00 35.68 107 PRO C N 1
ATOM 2322 C CA . PRO C 1 107 ? -7.212 26.398 28.363 1.00 38.10 107 PRO C CA 1
ATOM 2323 C C . PRO C 1 107 ? -8.303 26.845 29.334 1.00 41.73 107 PRO C C 1
ATOM 2324 O O . PRO C 1 107 ? -8.217 27.916 29.902 1.00 40.88 107 PRO C O 1
ATOM 2328 N N . GLU C 1 108 ? -9.321 25.995 29.552 1.00 47.92 108 GLU C N 1
ATOM 2329 C CA . GLU C 1 108 ? -10.352 26.221 30.587 1.00 51.00 108 GLU C CA 1
ATOM 2330 C C . GLU C 1 108 ? -9.961 25.419 31.821 1.00 55.58 108 GLU C C 1
ATOM 2331 O O . GLU C 1 108 ? -9.146 24.515 31.743 1.00 59.73 108 GLU C O 1
ATOM 2337 N N . GLY C 1 109 ? -10.515 25.723 32.976 1.00 57.98 109 GLY C N 1
ATOM 2338 C CA . GLY C 1 109 ? -10.143 24.982 34.155 1.00 61.57 109 GLY C CA 1
ATOM 2339 C C . GLY C 1 109 ? -8.938 25.543 34.880 1.00 63.72 109 GLY C C 1
ATOM 2340 O O . GLY C 1 109 ? -8.646 26.740 34.797 1.00 62.24 109 GLY C O 1
ATOM 2341 N N . ALA C 1 110 ? -8.240 24.676 35.607 1.00 61.65 110 ALA C N 1
ATOM 2342 C CA . ALA C 1 110 ? -7.194 25.117 36.516 1.00 63.68 110 ALA C CA 1
ATOM 2343 C C . ALA C 1 110 ? -5.889 25.568 35.826 1.00 59.57 110 ALA C C 1
ATOM 2344 O O . ALA C 1 110 ? -5.121 26.316 36.437 1.00 63.24 110 ALA C O 1
ATOM 2346 N N . SER C 1 111 ? -5.631 25.151 34.586 1.00 55.49 111 SER C N 1
ATOM 2347 C CA . SER C 1 111 ? -4.464 25.656 33.858 1.00 52.72 111 SER C CA 1
ATOM 2348 C C . SER C 1 111 ? -4.770 26.941 33.025 1.00 47.46 111 SER C C 1
ATOM 2349 O O . SER C 1 111 ? -3.975 27.359 32.171 1.00 44.19 111 SER C O 1
ATOM 2352 N N . ALA C 1 112 ? -5.935 27.536 33.271 1.00 44.46 112 ALA C N 1
ATOM 2353 C CA . ALA C 1 112 ? -6.357 28.724 32.493 1.00 39.08 112 ALA C CA 1
ATOM 2354 C C . ALA C 1 112 ? -5.418 29.901 32.893 1.00 35.80 112 ALA C C 1
ATOM 2355 O O . ALA C 1 112 ? -5.036 30.065 34.070 1.00 37.96 112 ALA C O 1
ATOM 2357 N N . TRP C 1 113 ? -5.114 30.665 31.836 1.00 31.81 113 TRP C N 1
ATOM 2358 C CA . TRP C 1 113 ? -4.466 31.964 32.091 1.00 32.44 113 TRP C CA 1
ATOM 2359 C C . TRP C 1 113 ? -5.400 33.146 31.873 1.00 31.43 113 TRP C C 1
ATOM 2360 O O . TRP C 1 113 ? -5.019 34.243 32.195 1.00 29.93 113 TRP C O 1
ATOM 2371 N N . SER C 1 114 ? -6.574 32.915 31.298 1.00 32.39 114 SER C N 1
ATOM 2372 C CA . SER C 1 114 ? -7.669 33.909 31.398 1.00 36.08 114 SER C CA 1
ATOM 2373 C C . SER C 1 114 ? -8.957 33.133 31.805 1.00 39.25 114 SER C C 1
ATOM 2374 O O . SER C 1 114 ? -9.757 33.710 32.527 1.00 51.72 114 SER C O 1
#

B-factor: mean 28.89, std 10.03, range [14.73, 78.14]

Radius of gyration: 18.43 Å; Cα contacts (8 Å, |Δi|>4): 719; chains: 3; bounding box: 37×45×60 Å

Organism: Synechocystis sp. (strain ATCC 27184 / PCC 6803 / Kazusa) (NCBI:txid1111708)

Secondary structure (DSSP, 8-state):
-EEEEEEEEEEGGGHHHHHHHHHHTT---EEEEEEEEE-SS---TT-SPPTT-TTSEEEEEEEESSHHHHHHHHHHHHHHHTTTS-EEEEEEEEEEEE-/-EEEEEEEEEEGGGHHHHHHHHHHTT---EEEEEEEEE-SS---TT-SPPTT-TTSEEEEEEEESSHHHHHHHHHHHHHHHTTTS-EEEEEEEEEEEE--/-EEEEEEEEEEGGGHHHHHHHHHHTT---EEEEEEEEE-SS-SS-----EEEEEEEESSHHHHHHHHHHHHHHHTTTS-EEEEEEEEEEEE-GGGG--SGGG---

Solvent-accessible surface area: 13966 Å² total; per-residue (Å²): 93,134,21,24,10,0,1,0,6,1,18,79,136,7,67,176,125,0,13,129,10,0,63,91,14,40,12,114,13,37,10,19,3,46,0,0,8,51,39,57,91,138,38,41,110,99,37,111,19,110,40,84,54,12,104,18,8,4,1,0,4,0,29,4,98,64,69,119,29,0,62,74,0,0,63,96,0,10,118,136,23,18,132,96,70,16,11,40,0,4,7,8,94,6,62,36,44,71,71,86,125,19,30,8,0,0,0,7,2,9,56,129,0,17,134,84,0,5,114,4,0,68,98,25,38,11,107,13,15,10,0,2,36,0,0,8,57,38,39,43,132,45,39,114,98,38,107,21,113,35,82,54,10,108,17,10,0,4,0,12,0,27,7,102,67,76,116,24,0,60,99,0,0,64,84,0,1,117,98,40,0,106,96,48,18,11,53,0,3,2,5,89,4,62,22,44,72,30,95,90,126,17,28,7,0,0,0,8,3,25,76,124,0,12,139,99,0,14,134,9,2,83,89,14,42,8,81,16,15,12,0,2,49,0,12,34,93,42,53,92,84,62,98,77,132,155,71,52,10,0,0,0,5,0,32,5,101,64,78,125,27,0,63,77,0,0,67,102,0,6,114,128,20,15,128,101,63,18,9,52,0,2,7,6,93,3,64,42,38,55,12,66,95,36,36,17,64,158,61,116,85,45,173,106

Sequence (304 aa):
KPANKLVIVTEKILLKKIAKIIDESGAKGYTVMNTGGKGSRNVRSSGQPNTSDIEANIKFEILTETREMAEEIADRVAVKYFNDYAGIIIYICSAEVLYGKPANKLVIVTEKILLKKIAKIIDESGAKGYTVMNTGGKGSRNVRRSSSSGGQQPNTSDIEANIKFEILTETREMAEEIADRVAVKYFNDYAGIIYICSAEVLYGHKPANKLVIVTEKILLKKIAKIIDESGAKGYTVMNTGGKGSRNVRSSIEANIKFEILTETREMAEEIADRVAVKYFNDYAGIIIYICSAEVLYGHHTFAGPEGASAWS

Nearest PDB structures (foldseek):
  7r31-assembly1_A  TM=9.960E-01  e=1.485E-19  Synechocystis sp. PCC 6803
  7cyf-assembly1_D  TM=8.889E-01  e=1.500E-16  Synechocystis sp. PCC 6803 substr. Kazusa
  6mm2-assembly1_A  TM=9.268E-01  e=3.746E-13  Cyanobium sp. PCC 7001
  5d4o-assembly1_A  TM=7.833E-01  e=3.148E-07  Thiomonas intermedia K12
  2v5h-assembly1_I  TM=7.576E-01  e=5.333E-04  Synechococcus elongatus PCC 7942 = FACHB-805